Protein AF-A0A4Y7TCM2-F1 (afdb_monomer_lite)

Radius of gyration: 28.88 Å; chains: 1; bounding box: 64×36×100 Å

Foldseek 3Di:
DDPPPLDDDPVVVVVLVVLLVVLVVVLVVPPLDPVSQVSLLVQLVVCLVSVPLVSNLSSLLSCLSPDLVSNLVSLLSCVVRDPCVSNVNSLLSNLLSDLALLSLLSSLLSNLVSPPDVVVLVVSLVSLAVSDDPPRDLVRQADDLVSLVSVVSNCLRNFLVSCVSRNLVRHDLACLLVSLLSSLVVLLVVVVVDPDPSVVRSLVNNLSSLLSNLVSLPPHDDPPDPDDCSQVSLLSSCVSCVSSLACVSCLVVLVVLLPCPDPDLVVLLVSCVRHVVSNLVSVVVVCVVCVVVCVVVVVSCVSVLVSLVSSLVSLVVQLVVLVVVPPPDDDDDDDDDDDPCDSVNSNVVSVVSNVSSVVPND

Organism: Coprinellus micaceus (NCBI:txid71717)

Structure (mmCIF, N/CA/C/O backbone):
data_AF-A0A4Y7TCM2-F1
#
_entry.id   AF-A0A4Y7TCM2-F1
#
loop_
_atom_site.group_PDB
_atom_site.id
_atom_site.type_symbol
_atom_site.label_atom_id
_atom_site.label_alt_id
_atom_site.label_comp_id
_atom_site.label_asym_id
_atom_site.label_entity_id
_atom_site.label_seq_id
_atom_site.pdbx_PDB_ins_code
_atom_site.Cartn_x
_atom_site.Cartn_y
_atom_site.Cartn_z
_atom_site.occupancy
_atom_site.B_iso_or_equiv
_atom_site.auth_seq_id
_atom_site.auth_comp_id
_atom_site.auth_asym_id
_atom_site.auth_atom_id
_atom_site.pdbx_PDB_model_num
ATOM 1 N N . MET A 1 1 ? -6.506 -18.245 40.770 1.00 36.06 1 MET A N 1
ATOM 2 C CA . MET A 1 1 ? -6.641 -16.903 40.170 1.00 36.06 1 MET A CA 1
ATOM 3 C C . MET A 1 1 ? -8.082 -16.483 40.367 1.00 36.06 1 MET A C 1
ATOM 5 O O . MET A 1 1 ? -8.955 -17.107 39.786 1.00 36.06 1 MET A O 1
ATOM 9 N N . HIS A 1 2 ? -8.331 -15.546 41.281 1.00 30.86 2 HIS A N 1
ATOM 10 C CA . HIS A 1 2 ? -9.660 -14.980 41.495 1.00 30.86 2 HIS A CA 1
ATOM 11 C C . HIS A 1 2 ? -9.912 -13.939 40.401 1.00 30.86 2 HIS A C 1
ATOM 13 O O . HIS A 1 2 ? -9.181 -12.953 40.328 1.00 30.86 2 HIS A O 1
ATOM 19 N N . GLU A 1 3 ? -10.910 -14.172 39.549 1.00 34.62 3 GLU A N 1
ATOM 20 C CA . GLU A 1 3 ? -11.498 -13.128 38.711 1.00 34.62 3 GLU A CA 1
ATOM 21 C C . GLU A 1 3 ? -12.093 -12.071 39.648 1.00 34.62 3 GLU A C 1
ATOM 23 O O . GLU A 1 3 ? -13.103 -12.297 40.312 1.00 34.62 3 GLU A O 1
ATOM 28 N N . LEU A 1 4 ? -11.420 -10.925 39.756 1.00 35.53 4 LEU A N 1
ATOM 29 C CA . LEU A 1 4 ? -12.010 -9.714 40.309 1.00 35.53 4 LEU A CA 1
ATOM 30 C C . LEU A 1 4 ? -13.030 -9.221 39.284 1.00 35.53 4 LEU A C 1
ATOM 32 O O . LEU A 1 4 ? -12.720 -8.406 38.421 1.00 35.53 4 LEU A O 1
ATOM 36 N N . SER A 1 5 ? -14.245 -9.759 39.355 1.00 42.41 5 SER A N 1
ATOM 37 C CA . SER A 1 5 ? -15.406 -9.201 38.677 1.00 42.41 5 SER A CA 1
ATOM 38 C C . SER A 1 5 ? -15.614 -7.783 39.208 1.00 42.41 5 SER A C 1
ATOM 40 O O . SER A 1 5 ? -16.119 -7.600 40.319 1.00 42.41 5 SER A O 1
ATOM 42 N N . ALA A 1 6 ? -15.168 -6.786 38.444 1.00 51.62 6 ALA A N 1
ATOM 43 C CA . ALA A 1 6 ? -15.461 -5.386 38.699 1.00 51.62 6 ALA A CA 1
ATOM 44 C C . ALA A 1 6 ? -16.986 -5.215 38.649 1.00 51.62 6 ALA A C 1
ATOM 46 O O . ALA A 1 6 ? -17.586 -5.186 37.577 1.00 51.62 6 ALA A O 1
ATOM 47 N N . SER A 1 7 ? -17.639 -5.188 39.814 1.00 49.72 7 SER A N 1
ATOM 48 C CA . SER A 1 7 ? -19.074 -4.935 39.884 1.00 49.72 7 SER A CA 1
ATOM 49 C C . SER A 1 7 ? -19.306 -3.482 39.484 1.00 49.72 7 SER A C 1
ATOM 51 O O . SER A 1 7 ? -18.926 -2.574 40.231 1.00 49.72 7 SER A O 1
ATOM 53 N N . SER A 1 8 ? -19.902 -3.252 38.314 1.00 56.88 8 SER A N 1
ATOM 54 C CA . SER A 1 8 ? -20.384 -1.924 37.951 1.00 56.88 8 SER A CA 1
ATOM 55 C C . SER A 1 8 ? -21.370 -1.458 39.019 1.00 56.88 8 SER A C 1
ATOM 57 O O . SER A 1 8 ? -22.243 -2.206 39.469 1.00 56.88 8 SER A O 1
ATOM 59 N N . THR A 1 9 ? -21.200 -0.230 39.502 1.00 67.56 9 THR A N 1
ATOM 60 C CA . THR A 1 9 ? -22.184 0.354 40.406 1.00 67.56 9 THR A CA 1
ATOM 61 C C . THR A 1 9 ? -23.449 0.626 39.585 1.00 67.56 9 THR A C 1
ATOM 63 O O . THR A 1 9 ? -23.356 1.240 38.528 1.00 67.56 9 THR A O 1
ATOM 66 N N . PRO A 1 10 ? -24.652 0.222 40.032 1.00 68.12 10 PRO A N 1
ATOM 67 C CA . PRO A 1 10 ? -25.889 0.343 39.244 1.00 68.12 10 PRO A CA 1
ATOM 68 C C . PRO A 1 10 ? -26.181 1.750 38.683 1.00 68.12 10 PRO A C 1
ATOM 70 O O . PRO A 1 10 ? -26.930 1.893 37.720 1.00 68.12 10 PRO A O 1
ATOM 73 N N . GLY A 1 11 ? -25.591 2.796 39.273 1.00 75.12 11 GLY A N 1
ATOM 74 C CA . GLY A 1 11 ? -25.700 4.174 38.795 1.00 75.12 11 GLY A CA 1
ATOM 75 C C . GLY A 1 11 ? -24.866 4.505 37.548 1.00 75.12 11 GLY A C 1
ATOM 76 O O . GLY A 1 11 ? -25.286 5.367 36.781 1.00 75.12 11 GLY A O 1
ATOM 77 N N . SER A 1 12 ? -23.727 3.843 37.300 1.00 76.62 12 SER A N 1
ATOM 78 C CA . SER A 1 12 ? -22.854 4.170 36.157 1.00 76.62 12 SER A CA 1
ATOM 79 C C . SER A 1 12 ? -23.489 3.796 34.817 1.00 76.62 12 SER A C 1
ATOM 81 O O . SER A 1 12 ? -23.436 4.575 33.866 1.00 76.62 12 SER A O 1
ATOM 83 N N . ASP A 1 13 ? -24.167 2.648 34.762 1.00 81.12 13 ASP A N 1
ATOM 84 C CA . ASP A 1 13 ? -24.812 2.152 33.543 1.00 81.12 13 ASP A CA 1
ATOM 85 C C . ASP A 1 13 ? -26.001 3.035 33.123 1.00 81.12 13 ASP A C 1
ATOM 87 O O . ASP A 1 13 ? -26.226 3.257 31.933 1.00 81.12 13 ASP A O 1
ATOM 91 N N . ALA A 1 14 ? -26.757 3.578 34.085 1.00 83.88 14 ALA A N 1
ATOM 92 C CA . ALA A 1 14 ? -27.882 4.473 33.805 1.00 83.88 14 ALA A CA 1
ATOM 93 C C . ALA A 1 14 ? -27.416 5.815 33.215 1.00 83.88 14 ALA A C 1
ATOM 95 O O . ALA A 1 14 ? -27.999 6.306 32.243 1.00 83.88 14 ALA A O 1
ATOM 96 N N . VAL A 1 15 ? -26.337 6.381 33.766 1.00 84.00 15 VAL A N 1
ATOM 97 C CA . VAL A 1 15 ? -25.720 7.611 33.246 1.00 84.00 15 VAL A CA 1
ATOM 98 C C . VAL A 1 15 ? -25.168 7.372 31.843 1.00 84.00 15 VAL A C 1
ATOM 100 O O . VAL A 1 15 ? -25.435 8.163 30.941 1.00 84.00 15 VAL A O 1
ATOM 103 N N . PHE A 1 16 ? -24.480 6.247 31.630 1.00 89.12 16 PHE A N 1
ATOM 104 C CA . PHE A 1 16 ? -23.950 5.891 30.317 1.00 89.12 16 PHE A CA 1
ATOM 105 C C . PHE A 1 16 ? -25.052 5.770 29.264 1.00 89.12 16 PHE A C 1
ATOM 107 O O . PHE A 1 16 ? -24.947 6.363 28.196 1.00 89.12 16 PHE A O 1
ATOM 114 N N . ARG A 1 17 ? -26.133 5.038 29.563 1.00 88.56 17 ARG A N 1
ATOM 115 C CA . ARG A 1 17 ? -27.261 4.875 28.631 1.00 88.56 17 ARG A CA 1
ATOM 116 C C . ARG A 1 17 ? -27.935 6.199 28.299 1.00 88.56 17 ARG A C 1
ATOM 118 O O . ARG A 1 17 ? -28.335 6.401 27.161 1.00 88.56 17 ARG A O 1
ATOM 125 N N . THR A 1 18 ? -28.048 7.098 29.274 1.00 88.12 18 THR A N 1
ATOM 126 C CA . THR A 1 18 ? -28.607 8.436 29.042 1.00 88.12 18 THR A CA 1
ATOM 127 C C . THR A 1 18 ? -27.732 9.215 28.061 1.00 88.12 18 THR A C 1
ATOM 129 O O . THR A 1 18 ? -28.234 9.688 27.046 1.00 88.12 18 THR A O 1
ATOM 132 N N . ALA A 1 19 ? -26.418 9.247 28.298 1.00 88.12 19 ALA A N 1
ATOM 133 C CA . ALA A 1 19 ? -25.466 9.908 27.409 1.00 88.12 19 ALA A CA 1
ATOM 134 C C . ALA A 1 19 ? -25.404 9.264 26.009 1.00 88.12 19 ALA A C 1
ATOM 136 O O . ALA A 1 19 ? -25.289 9.969 25.009 1.00 88.12 19 ALA A O 1
ATOM 137 N N . LEU A 1 20 ? -25.515 7.935 25.914 1.00 88.62 20 LEU A N 1
ATOM 138 C CA . LEU A 1 20 ? -25.565 7.228 24.634 1.00 88.62 20 LEU A CA 1
ATOM 139 C C . LEU A 1 20 ? -26.836 7.581 23.847 1.00 88.62 20 LEU A C 1
ATOM 141 O O . LEU A 1 20 ? -26.747 7.872 22.661 1.00 88.62 20 LEU A O 1
ATOM 145 N N . ASN A 1 21 ? -28.000 7.629 24.500 1.00 87.94 21 ASN A N 1
ATOM 146 C CA . ASN A 1 21 ? -29.256 8.020 23.852 1.00 87.94 21 ASN A CA 1
ATOM 147 C C . ASN A 1 21 ? -29.215 9.473 23.345 1.00 87.94 21 ASN A C 1
ATOM 149 O O . ASN A 1 21 ? -29.753 9.782 22.280 1.00 87.94 21 ASN A O 1
ATOM 153 N N . GLU A 1 22 ? -28.581 10.376 24.097 1.00 85.31 22 GLU A N 1
ATOM 154 C CA . GLU A 1 22 ? -28.353 11.757 23.657 1.00 85.31 22 GLU A CA 1
ATOM 155 C C . GLU A 1 22 ? -27.437 11.806 22.428 1.00 85.31 22 GLU A C 1
ATOM 157 O O . GLU A 1 22 ? -27.732 12.514 21.464 1.00 85.31 22 GLU A O 1
ATOM 162 N N . LEU A 1 23 ? -26.375 10.996 22.417 1.00 85.56 23 LEU A N 1
ATOM 163 C CA . LEU A 1 23 ? -25.460 10.878 21.284 1.00 85.56 23 LEU A CA 1
ATOM 164 C C . LEU A 1 23 ? -26.137 10.281 20.042 1.00 85.56 23 LEU A C 1
ATOM 166 O O . LEU A 1 23 ? -25.913 10.757 18.928 1.00 85.56 23 LEU A O 1
ATOM 170 N N . GLU A 1 24 ? -26.988 9.269 20.216 1.00 86.56 24 GLU A N 1
ATOM 171 C CA . GLU A 1 24 ? -27.795 8.686 19.142 1.00 86.56 24 GLU A CA 1
ATOM 172 C C . GLU A 1 24 ? -28.698 9.747 18.507 1.00 86.56 24 GLU A C 1
ATOM 174 O O . GLU A 1 24 ? -28.649 9.927 17.285 1.00 86.56 24 GLU A O 1
ATOM 179 N N . ARG A 1 25 ? -29.431 10.516 19.327 1.00 84.00 25 ARG A N 1
ATOM 180 C CA . ARG A 1 25 ? -30.262 11.635 18.853 1.00 84.00 25 ARG A CA 1
ATOM 181 C C . ARG A 1 25 ? -29.444 12.684 18.104 1.00 84.00 25 ARG A C 1
ATOM 183 O O . ARG A 1 25 ? -29.824 13.070 17.000 1.00 84.00 25 ARG A O 1
ATOM 190 N N . ALA A 1 26 ? -28.306 13.098 18.655 1.00 80.50 26 ALA A N 1
ATOM 191 C CA . ALA A 1 26 ? -27.432 14.073 18.006 1.00 80.50 26 ALA A CA 1
ATOM 192 C C . ALA A 1 26 ? -26.903 13.556 16.655 1.00 80.50 26 ALA A C 1
ATOM 194 O O . ALA A 1 26 ? -26.859 14.292 15.670 1.00 80.50 26 ALA A O 1
ATOM 195 N N . SER A 1 27 ? -26.562 12.266 16.565 1.00 76.12 27 SER A N 1
ATOM 196 C CA . SER A 1 27 ? -26.031 11.666 15.335 1.00 76.12 27 SER A CA 1
ATOM 197 C C . SER A 1 27 ? -27.052 11.603 14.192 1.00 76.12 27 SER A C 1
ATOM 199 O O . SER A 1 27 ? -26.678 11.723 13.022 1.00 76.12 27 SER A O 1
ATOM 201 N N . THR A 1 28 ? -28.344 11.466 14.512 1.00 78.25 28 THR A N 1
ATOM 202 C CA . THR A 1 28 ? -29.423 11.501 13.513 1.00 78.25 28 THR A CA 1
ATOM 203 C C . THR A 1 28 ? -29.674 12.892 12.935 1.00 78.25 28 THR A C 1
ATOM 205 O O . THR A 1 28 ? -30.153 12.997 11.810 1.00 78.25 28 THR A O 1
ATOM 208 N N . GLU A 1 29 ? -29.295 13.957 13.642 1.00 74.88 29 GLU A N 1
ATOM 209 C CA . GLU A 1 29 ? -29.548 15.344 13.227 1.00 74.88 29 GLU A CA 1
ATOM 210 C C . GLU A 1 29 ? -28.472 15.904 12.266 1.00 74.88 29 GLU A C 1
ATOM 212 O O . GLU A 1 29 ? -28.487 17.085 11.928 1.00 74.88 29 GLU A O 1
ATOM 217 N N . HIS A 1 30 ? -27.567 15.054 11.752 1.00 57.56 30 HIS A N 1
ATOM 218 C CA . HIS A 1 30 ? -26.558 15.357 10.713 1.00 57.56 30 HIS A CA 1
ATOM 219 C C . HIS A 1 30 ? -25.552 16.484 11.018 1.00 57.56 30 HIS A C 1
ATOM 221 O O . HIS A 1 30 ? -24.678 16.765 10.194 1.00 57.56 30 HIS A O 1
ATOM 227 N N . PHE A 1 31 ? -25.574 17.059 12.218 1.00 54.75 31 PHE A N 1
ATOM 228 C CA . PHE A 1 31 ? -24.484 17.886 12.718 1.00 54.75 31 PHE A CA 1
ATOM 229 C C . PHE A 1 31 ? -23.379 16.980 13.274 1.00 54.75 31 PHE A C 1
ATOM 231 O O . PHE A 1 31 ? -23.454 16.474 14.391 1.00 54.75 31 PHE A O 1
ATOM 238 N N . LEU A 1 32 ? -22.334 16.751 12.470 1.00 57.03 32 LEU A N 1
ATOM 239 C CA . LEU A 1 32 ? -21.057 16.180 12.922 1.00 57.03 32 LEU A CA 1
ATOM 240 C C . LEU A 1 32 ? -20.327 17.211 13.793 1.00 57.03 32 LEU A C 1
ATOM 242 O O . LEU A 1 32 ? -19.320 17.789 13.387 1.00 57.03 32 LEU A O 1
ATOM 246 N N . ASP A 1 33 ? -20.894 17.487 14.961 1.00 69.00 33 ASP A N 1
ATOM 247 C CA . ASP A 1 33 ? -20.431 18.547 15.838 1.00 69.00 33 ASP A CA 1
ATOM 248 C C . ASP A 1 33 ? -19.204 18.111 16.652 1.00 69.00 33 ASP A C 1
ATOM 250 O O . ASP A 1 33 ? -19.035 16.932 17.000 1.00 69.00 33 ASP A O 1
ATOM 254 N N . LEU A 1 34 ? -18.339 19.071 16.987 1.00 75.38 34 LEU A N 1
ATOM 255 C CA . LEU A 1 34 ? -17.168 18.828 17.840 1.00 75.38 34 LEU A CA 1
ATOM 256 C C . LEU A 1 34 ? -17.587 18.247 19.200 1.00 75.38 34 LEU A C 1
ATOM 258 O O . LEU A 1 34 ? -16.872 17.420 19.775 1.00 75.38 34 LEU A O 1
ATOM 262 N N . GLU A 1 35 ? -18.755 18.662 19.689 1.00 78.62 35 GLU A N 1
ATOM 263 C CA . GLU A 1 35 ? -19.330 18.227 20.960 1.00 78.62 35 GLU A CA 1
ATOM 264 C C . GLU A 1 35 ? -19.693 16.738 20.946 1.00 78.62 35 GLU A C 1
ATOM 266 O O . GLU A 1 35 ? -19.280 16.002 21.845 1.00 78.62 35 GLU A O 1
ATOM 271 N N . ALA A 1 36 ? -20.343 16.254 19.880 1.00 81.19 36 ALA A N 1
ATOM 272 C CA . ALA A 1 36 ? -20.663 14.835 19.717 1.00 81.19 36 ALA A CA 1
ATOM 273 C C . ALA A 1 36 ? -19.391 13.971 19.670 1.00 81.19 36 ALA A C 1
ATOM 275 O O . ALA A 1 36 ? -19.332 12.890 20.264 1.00 81.19 36 ALA A O 1
ATOM 276 N N . SER A 1 37 ? -18.325 14.468 19.028 1.00 84.69 37 SER A N 1
ATOM 277 C CA . SER A 1 37 ? -17.031 13.777 19.019 1.00 84.69 37 SER A CA 1
ATOM 278 C C . SER A 1 37 ? -16.390 13.713 20.412 1.00 84.69 37 SER A C 1
ATOM 280 O O . SER A 1 37 ? -15.831 12.677 20.780 1.00 84.69 37 SER A O 1
ATOM 282 N N . SER A 1 38 ? -16.482 14.789 21.198 1.00 88.06 38 SER A N 1
ATOM 283 C CA . SER A 1 38 ? -15.965 14.832 22.571 1.00 88.06 38 SER A CA 1
ATOM 284 C C . SER A 1 38 ? -16.727 13.877 23.496 1.00 88.06 38 SER A C 1
ATOM 286 O O . SER A 1 38 ? -16.110 13.071 24.196 1.00 88.06 38 SER A O 1
ATOM 288 N N . ALA A 1 39 ? -18.063 13.894 23.434 1.00 90.44 39 ALA A N 1
ATOM 289 C CA . ALA A 1 39 ? -18.923 13.003 24.211 1.00 90.44 39 ALA A CA 1
ATOM 290 C C . ALA A 1 39 ? -18.666 11.525 23.876 1.00 90.44 39 ALA A C 1
ATOM 292 O O . ALA A 1 39 ? -18.465 10.713 24.778 1.00 90.44 39 ALA A O 1
ATOM 293 N N . THR A 1 40 ? -18.565 11.186 22.584 1.00 93.00 40 THR A N 1
ATOM 294 C CA . THR A 1 40 ? -18.212 9.826 22.139 1.00 93.00 40 THR A CA 1
ATOM 295 C C . THR A 1 40 ? -16.877 9.381 22.737 1.00 93.00 40 THR A C 1
ATOM 297 O O . THR A 1 40 ? -16.767 8.277 23.264 1.00 93.00 40 THR A O 1
ATOM 300 N N . LEU A 1 41 ? -15.852 10.240 22.694 1.00 93.94 41 LEU A N 1
ATOM 301 C CA . LEU A 1 41 ? -14.533 9.913 23.236 1.00 93.94 41 LEU A CA 1
ATOM 302 C C . LEU A 1 41 ? -14.573 9.697 24.755 1.00 93.94 41 LEU A C 1
ATOM 304 O O . LEU A 1 41 ? -13.948 8.762 25.254 1.00 93.94 41 LEU A O 1
ATOM 308 N N . ALA A 1 42 ? -15.324 10.524 25.486 1.00 93.38 42 ALA A N 1
ATOM 309 C CA . ALA A 1 42 ? -15.520 10.349 26.921 1.00 93.38 42 ALA A CA 1
ATOM 310 C C . ALA A 1 42 ? -16.180 8.995 27.235 1.00 93.38 42 ALA A C 1
ATOM 312 O O . ALA A 1 42 ? -15.686 8.262 28.092 1.00 93.38 42 ALA A O 1
ATOM 313 N N . LEU A 1 43 ? -17.230 8.615 26.497 1.00 94.75 43 LEU A N 1
ATOM 314 C CA . LEU A 1 43 ? -17.900 7.320 26.659 1.00 94.75 43 LEU A CA 1
ATOM 315 C C . LEU A 1 43 ? -16.963 6.139 26.372 1.00 94.75 43 LEU A C 1
ATOM 317 O O . LEU A 1 43 ? -16.950 5.172 27.135 1.00 94.75 43 LEU A O 1
ATOM 321 N N . LEU A 1 44 ? -16.137 6.221 25.326 1.00 96.25 44 LEU A N 1
ATOM 322 C CA . LEU A 1 44 ? -15.144 5.187 25.011 1.00 96.25 44 LEU A CA 1
ATOM 323 C C . LEU A 1 44 ? -14.114 5.026 26.135 1.00 96.25 44 LEU A C 1
ATOM 325 O O . LEU A 1 44 ? -13.851 3.905 26.572 1.00 96.25 44 LEU A O 1
ATOM 329 N N . ASN A 1 45 ? -13.579 6.140 26.641 1.00 95.12 45 ASN A N 1
ATOM 330 C CA . ASN A 1 45 ? -12.607 6.142 27.733 1.00 95.12 45 ASN A CA 1
ATOM 331 C C . ASN A 1 45 ? -13.199 5.575 29.027 1.00 95.12 45 ASN A C 1
ATOM 333 O O . ASN A 1 45 ? -12.552 4.767 29.694 1.00 95.12 45 ASN A O 1
ATOM 337 N N . HIS A 1 46 ? -14.432 5.957 29.372 1.00 94.44 46 HIS A N 1
ATOM 338 C CA . HIS A 1 46 ? -15.120 5.421 30.544 1.00 94.44 46 HIS A CA 1
ATOM 339 C C . HIS A 1 46 ? -15.389 3.923 30.404 1.00 94.44 46 HIS A C 1
ATOM 341 O O . HIS A 1 46 ? -15.037 3.165 31.308 1.00 94.44 46 HIS A O 1
ATOM 347 N N . SER A 1 47 ? -15.894 3.484 29.248 1.00 94.62 47 SER A N 1
ATOM 348 C CA . SER A 1 47 ? -16.133 2.063 28.962 1.00 94.62 47 SER A CA 1
ATOM 349 C C . SER A 1 47 ? -14.855 1.234 29.091 1.00 94.62 47 SER A C 1
ATOM 351 O O . SER A 1 47 ? -14.877 0.164 29.696 1.00 94.62 47 SER A O 1
ATOM 353 N N . ALA A 1 48 ? -13.727 1.740 28.578 1.00 95.25 48 ALA A N 1
ATOM 354 C CA . ALA A 1 48 ? -12.418 1.110 28.740 1.00 95.25 48 ALA A CA 1
ATOM 355 C C . ALA A 1 48 ? -11.977 1.076 30.214 1.00 95.25 48 ALA A C 1
ATOM 357 O O . ALA A 1 48 ? -11.567 0.030 30.709 1.00 95.25 48 ALA A O 1
ATOM 358 N N . SER A 1 49 ? -12.124 2.183 30.950 1.00 94.62 49 SER A N 1
ATOM 359 C CA . SER A 1 49 ? -11.753 2.247 32.374 1.00 94.62 49 SER A CA 1
ATOM 360 C C . SER A 1 49 ? -12.564 1.293 33.259 1.00 94.62 49 SER A C 1
ATOM 362 O O . SER A 1 49 ? -12.041 0.769 34.240 1.00 94.62 49 SER A O 1
ATOM 364 N N . TRP A 1 50 ? -13.823 1.037 32.895 1.00 93.44 50 TRP A N 1
ATOM 365 C CA . TRP A 1 50 ? -14.713 0.103 33.587 1.00 93.44 50 TRP A CA 1
ATOM 366 C C . TRP A 1 50 ? -14.643 -1.322 33.037 1.00 93.44 50 TRP A C 1
ATOM 368 O O . TRP A 1 50 ? -15.345 -2.194 33.538 1.00 93.44 50 TRP A O 1
ATOM 378 N N . GLN A 1 51 ? -13.811 -1.565 32.020 1.00 94.88 51 GLN A N 1
ATOM 379 C CA . GLN A 1 51 ? -13.698 -2.852 31.331 1.00 94.88 51 GLN A CA 1
ATOM 380 C C . GLN A 1 51 ? -15.054 -3.379 30.814 1.00 94.88 51 GLN A C 1
ATOM 382 O O . GLN A 1 51 ? -15.318 -4.579 30.800 1.00 94.88 51 GLN A O 1
ATOM 387 N N . GLN A 1 52 ? -15.915 -2.480 30.331 1.00 95.38 52 GLN A N 1
ATOM 388 C CA . GLN A 1 52 ? -17.229 -2.808 29.774 1.00 95.38 52 GLN A CA 1
ATOM 389 C C . GLN A 1 52 ? -17.205 -2.757 28.237 1.00 95.38 52 GLN A C 1
ATOM 391 O O . GLN A 1 52 ? -17.602 -1.766 27.619 1.00 95.38 52 GLN A O 1
ATOM 396 N N . SER A 1 53 ? -16.772 -3.850 27.602 1.00 96.62 53 SER A N 1
ATOM 397 C CA . SER A 1 53 ? -16.659 -3.958 26.134 1.00 96.62 53 SER A CA 1
ATOM 398 C C . SER A 1 53 ? -17.987 -3.741 25.399 1.00 96.62 53 SER A C 1
ATOM 400 O O . SER A 1 53 ? -18.016 -3.110 24.346 1.00 96.62 53 SER A O 1
ATOM 402 N N . ASN A 1 54 ? -19.111 -4.178 25.978 1.00 96.25 54 ASN A N 1
ATOM 403 C CA . ASN A 1 54 ? -20.445 -3.958 25.407 1.00 96.25 54 ASN A CA 1
ATOM 404 C C . ASN A 1 54 ? -20.783 -2.468 25.253 1.00 96.25 54 ASN A C 1
ATOM 406 O O . ASN A 1 54 ? -21.308 -2.064 24.218 1.00 96.25 54 ASN A O 1
ATOM 410 N N . LEU A 1 55 ? -20.465 -1.654 26.263 1.00 94.81 55 LEU A N 1
ATOM 411 C CA . LEU A 1 55 ? -20.689 -0.208 26.218 1.00 94.81 55 LEU A CA 1
ATOM 412 C C . LEU A 1 55 ? -19.727 0.466 25.238 1.00 94.81 55 LEU A C 1
ATOM 414 O O . LEU A 1 55 ? -20.129 1.342 24.472 1.00 94.81 55 LEU A O 1
ATOM 418 N N . TRP A 1 56 ? -18.481 -0.012 25.189 1.00 97.00 56 TRP A N 1
ATOM 419 C CA . TRP A 1 56 ? -17.497 0.455 24.217 1.00 97.00 56 TRP A CA 1
ATOM 420 C C . TRP A 1 56 ? -17.966 0.209 22.773 1.00 97.00 56 TRP A C 1
ATOM 422 O O . TRP A 1 56 ? -17.935 1.126 21.951 1.00 97.00 56 TRP A O 1
ATOM 432 N N . ASN A 1 57 ? -18.482 -0.991 22.481 1.00 97.25 57 ASN A N 1
ATOM 433 C CA . ASN A 1 57 ? -19.020 -1.351 21.166 1.00 97.25 57 ASN A CA 1
ATOM 434 C C . ASN A 1 57 ? -20.209 -0.485 20.752 1.00 97.25 57 ASN A C 1
ATOM 436 O O . ASN A 1 57 ? -20.351 -0.185 19.573 1.00 97.25 57 ASN A O 1
ATOM 440 N N . GLN A 1 58 ? -21.058 -0.084 21.697 1.00 95.31 58 GLN A N 1
ATOM 441 C CA . GLN A 1 58 ? -22.174 0.818 21.413 1.00 95.31 58 GLN A CA 1
ATOM 442 C C . GLN A 1 58 ? -21.673 2.235 21.110 1.00 95.31 58 GLN A C 1
ATOM 444 O O . GLN A 1 58 ? -22.090 2.844 20.130 1.00 95.31 58 GLN A O 1
ATOM 449 N N . ALA A 1 59 ? -20.718 2.744 21.893 1.00 95.00 59 ALA A N 1
ATOM 450 C CA . ALA A 1 59 ? -20.194 4.094 21.714 1.00 95.00 59 ALA A CA 1
ATOM 451 C C . ALA A 1 59 ? -19.373 4.264 20.423 1.00 95.00 59 ALA A C 1
ATOM 453 O O . ALA A 1 59 ? -19.506 5.280 19.739 1.00 95.00 59 ALA A O 1
ATOM 454 N N . ILE A 1 60 ? -18.531 3.289 20.052 1.00 95.19 60 ILE A N 1
ATOM 455 C CA . ILE A 1 60 ? -17.588 3.452 18.928 1.00 95.19 60 ILE A CA 1
ATOM 456 C C . ILE A 1 60 ? -18.312 3.657 17.592 1.00 95.19 60 ILE A C 1
ATOM 458 O O . ILE A 1 60 ? -17.807 4.344 16.709 1.00 95.19 60 ILE A O 1
ATOM 462 N N . VAL A 1 61 ? -19.543 3.166 17.466 1.00 92.62 61 VAL A N 1
ATOM 463 C CA . VAL A 1 61 ? -20.403 3.296 16.280 1.00 92.62 61 VAL A CA 1
ATOM 464 C C . VAL A 1 61 ? -20.765 4.755 15.948 1.00 92.62 61 VAL A C 1
ATOM 466 O O . VAL A 1 61 ? -21.180 5.055 14.820 1.00 92.62 61 VAL A O 1
ATOM 469 N N . HIS A 1 62 ? -20.560 5.672 16.896 1.00 90.56 62 HIS A N 1
ATOM 470 C CA . HIS A 1 62 ? -20.745 7.118 16.744 1.00 90.56 62 HIS A CA 1
ATOM 471 C C . HIS A 1 62 ? -19.443 7.873 16.426 1.00 90.56 62 HIS A C 1
ATOM 473 O O . HIS A 1 62 ? -19.451 9.087 16.233 1.00 90.56 62 HIS A O 1
ATOM 479 N N . SER A 1 63 ? -18.318 7.167 16.272 1.00 90.94 63 SER A N 1
ATOM 480 C CA . SER A 1 63 ? -17.010 7.750 15.934 1.00 90.94 63 SER A CA 1
ATOM 481 C C . SER A 1 63 ? -16.879 8.227 14.478 1.00 90.94 63 SER A C 1
ATOM 483 O O . SER A 1 63 ? -15.787 8.587 14.041 1.00 90.94 63 SER A O 1
ATOM 485 N N . ALA A 1 64 ? -17.974 8.296 13.711 1.00 81.12 64 ALA A N 1
ATOM 486 C CA . ALA A 1 64 ? -17.958 8.763 12.322 1.00 81.12 64 ALA A CA 1
ATOM 487 C C . ALA A 1 64 ? -17.301 10.152 12.179 1.00 81.12 64 ALA A C 1
ATOM 489 O O . ALA A 1 64 ? -16.535 10.379 11.243 1.00 81.12 64 ALA A O 1
ATOM 490 N N . GLY A 1 65 ? -17.507 11.045 13.153 1.00 82.44 65 GLY A N 1
ATOM 491 C CA . GLY A 1 65 ? -16.885 12.374 13.194 1.00 82.44 65 GLY A CA 1
ATOM 492 C C . GLY A 1 65 ? -15.419 12.409 13.647 1.00 82.44 65 GLY A C 1
ATOM 493 O O . GLY A 1 65 ? -14.820 13.481 13.674 1.00 82.44 65 GLY A O 1
ATOM 494 N N . PHE A 1 66 ? -14.812 11.281 14.029 1.00 89.56 66 PHE A N 1
ATOM 495 C CA . PHE A 1 66 ? -13.424 11.271 14.496 1.00 89.56 66 PHE A CA 1
ATOM 496 C C . PHE A 1 66 ? -12.455 11.550 13.349 1.00 89.56 66 PHE A C 1
ATOM 498 O O . PHE A 1 66 ? -12.686 11.155 12.204 1.00 89.56 66 PHE A O 1
ATOM 505 N N . SER A 1 67 ? -11.328 12.187 13.676 1.00 90.12 67 SER A N 1
ATOM 506 C CA . SER A 1 67 ? -10.144 12.103 12.828 1.00 90.12 67 SER A CA 1
ATOM 507 C C . SER A 1 67 ? -9.610 10.669 12.828 1.00 90.12 67 SER A C 1
ATOM 509 O O . SER A 1 67 ? -9.822 9.911 13.780 1.00 90.12 67 SER A O 1
ATOM 511 N N . VAL A 1 68 ? -8.877 10.307 11.775 1.00 89.88 68 VAL A N 1
ATOM 512 C CA . VAL A 1 68 ? -8.232 8.991 11.656 1.00 89.88 68 VAL A CA 1
ATOM 513 C C . VAL A 1 68 ? -7.348 8.694 12.874 1.00 89.88 68 VAL A C 1
ATOM 515 O O . VAL A 1 68 ? -7.443 7.612 13.449 1.00 89.88 68 VAL A O 1
ATOM 518 N N . ASP A 1 69 ? -6.564 9.673 13.333 1.00 90.88 69 ASP A N 1
ATOM 519 C CA . ASP A 1 69 ? -5.683 9.513 14.495 1.00 90.88 69 ASP A CA 1
ATOM 520 C C . ASP A 1 69 ? -6.454 9.246 15.791 1.00 90.88 69 ASP A C 1
ATOM 522 O O . ASP A 1 69 ? -6.055 8.396 16.588 1.00 90.88 69 ASP A O 1
ATOM 526 N N . ARG A 1 70 ? -7.583 9.939 15.998 1.00 93.12 70 ARG A N 1
ATOM 527 C CA . ARG A 1 70 ? -8.417 9.746 17.190 1.00 93.12 70 ARG A CA 1
ATOM 528 C C . ARG A 1 70 ? -9.060 8.362 17.184 1.00 93.12 70 ARG A C 1
ATOM 530 O O . ARG A 1 70 ? -9.019 7.678 18.201 1.00 93.12 70 ARG A O 1
ATOM 537 N N . LEU A 1 71 ? -9.595 7.932 16.040 1.00 93.12 71 LEU A N 1
ATOM 538 C CA . LEU A 1 71 ? -10.168 6.593 15.886 1.00 93.12 71 LEU A CA 1
ATOM 539 C C . LEU A 1 71 ? -9.120 5.501 16.129 1.00 93.12 71 LEU A C 1
ATOM 541 O O . LEU A 1 71 ? -9.361 4.571 16.898 1.00 93.12 71 LEU A O 1
ATOM 545 N N . LYS A 1 72 ? -7.929 5.656 15.543 1.00 93.00 72 LYS A N 1
ATOM 546 C CA . LYS A 1 72 ? -6.794 4.753 15.750 1.00 93.00 72 LYS A CA 1
ATOM 547 C C . LYS A 1 72 ? -6.400 4.657 17.225 1.00 93.00 72 LYS A C 1
ATOM 549 O O . LYS A 1 72 ? -6.195 3.553 17.720 1.00 93.00 72 LYS A O 1
ATOM 554 N N . ALA A 1 73 ? -6.311 5.786 17.930 1.00 93.69 73 ALA A N 1
ATOM 555 C CA . ALA A 1 73 ? -5.973 5.807 19.351 1.00 93.69 73 ALA A CA 1
ATOM 556 C C . ALA A 1 73 ? -7.028 5.085 20.205 1.00 93.69 73 ALA A C 1
ATOM 558 O O . ALA A 1 73 ? -6.667 4.277 21.058 1.00 93.69 73 ALA A O 1
ATOM 559 N N . SER A 1 74 ? -8.319 5.314 19.941 1.00 95.25 74 SER A N 1
ATOM 560 C CA . SER A 1 74 ? -9.406 4.626 20.648 1.00 95.25 74 SER A CA 1
ATOM 561 C C . SER A 1 74 ? -9.405 3.115 20.404 1.00 95.25 74 SER A C 1
ATOM 563 O O . SER A 1 74 ? -9.631 2.352 21.339 1.00 95.25 74 SER A O 1
ATOM 565 N N . LEU A 1 75 ? -9.118 2.670 19.176 1.00 95.69 75 LEU A N 1
ATOM 566 C CA . LEU A 1 75 ? -9.007 1.245 18.843 1.00 95.69 75 LEU A CA 1
ATOM 567 C C . LEU A 1 75 ? -7.800 0.583 19.508 1.00 95.69 75 LEU A C 1
ATOM 569 O O . LEU A 1 75 ? -7.944 -0.488 20.085 1.00 95.69 75 LEU A O 1
ATOM 573 N N . ALA A 1 76 ? -6.635 1.233 19.484 1.00 92.75 76 ALA A N 1
ATOM 574 C CA . ALA A 1 76 ? -5.437 0.729 20.152 1.00 92.75 76 ALA A CA 1
ATOM 575 C C . ALA A 1 76 ? -5.624 0.650 21.679 1.00 92.75 76 ALA A C 1
ATOM 577 O O . ALA A 1 76 ? -5.214 -0.316 22.319 1.00 92.75 76 ALA A O 1
ATOM 578 N N . GLN A 1 77 ? -6.304 1.635 22.276 1.00 95.19 77 GLN A N 1
ATOM 579 C CA . GLN A 1 77 ? -6.670 1.582 23.690 1.00 95.19 77 GLN A CA 1
ATOM 580 C C . GLN A 1 77 ? -7.614 0.408 23.966 1.00 95.19 77 GLN A C 1
ATOM 582 O O . GLN A 1 77 ? -7.381 -0.348 24.902 1.00 95.19 77 GLN A O 1
ATOM 587 N N . ALA A 1 78 ? -8.639 0.215 2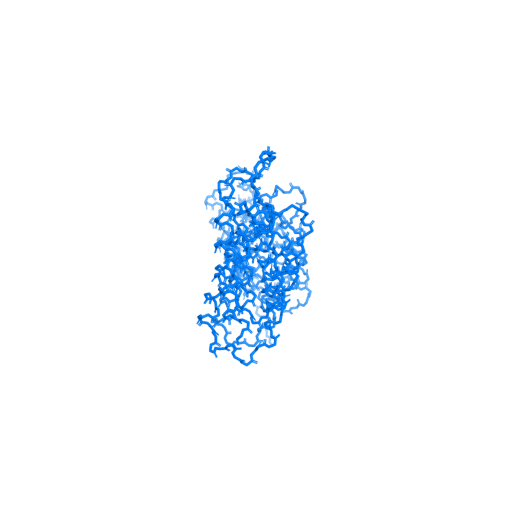3.136 1.00 96.00 78 ALA A N 1
ATOM 588 C CA . ALA A 1 78 ? -9.569 -0.896 23.282 1.00 96.00 78 ALA A CA 1
ATOM 589 C C . ALA A 1 78 ? -8.862 -2.252 23.167 1.00 96.00 78 ALA A C 1
ATOM 591 O O . ALA A 1 78 ? -9.075 -3.108 24.015 1.00 96.00 78 ALA A O 1
ATOM 592 N N . ALA A 1 79 ? -7.973 -2.423 22.187 1.00 93.75 79 ALA A N 1
ATOM 593 C CA . ALA A 1 79 ? -7.202 -3.652 21.998 1.00 93.75 79 ALA A CA 1
ATOM 594 C C . ALA A 1 79 ? -6.225 -3.945 23.152 1.00 93.75 79 ALA A C 1
ATOM 596 O O . ALA A 1 79 ? -5.937 -5.104 23.429 1.00 93.75 79 ALA A O 1
ATOM 597 N N . SER A 1 80 ? -5.760 -2.915 23.874 1.00 93.69 80 SER A N 1
ATOM 598 C CA . SER A 1 80 ? -4.911 -3.106 25.063 1.00 93.69 80 SER A CA 1
ATOM 599 C C . SER A 1 80 ? -5.689 -3.413 26.351 1.00 93.69 80 SER A C 1
ATOM 601 O O . SER A 1 80 ? -5.096 -3.894 27.317 1.00 93.69 80 SER A O 1
ATOM 603 N N . VAL A 1 81 ? -7.000 -3.151 26.381 1.00 96.19 81 VAL A N 1
ATOM 604 C CA . VAL A 1 81 ? -7.872 -3.377 27.550 1.00 96.19 81 VAL A CA 1
ATOM 605 C C . VAL A 1 81 ? -8.752 -4.619 27.386 1.00 96.19 81 VAL A C 1
ATOM 607 O O . VAL A 1 81 ? -8.976 -5.345 28.352 1.00 96.19 81 VAL A O 1
ATOM 610 N N . PHE A 1 82 ? -9.252 -4.864 26.178 1.00 96.00 82 PHE A N 1
ATOM 611 C CA . PHE A 1 82 ? -10.216 -5.909 25.846 1.00 96.00 82 PHE A CA 1
ATOM 612 C C . PHE A 1 82 ? -9.597 -6.977 24.950 1.00 96.00 82 PHE A C 1
ATOM 614 O O . PHE A 1 82 ? -8.632 -6.732 24.228 1.00 96.00 82 PHE A O 1
ATOM 621 N N . LYS A 1 83 ? -10.213 -8.160 24.906 1.00 95.19 83 LYS A N 1
ATOM 622 C CA . LYS A 1 83 ? -9.878 -9.145 23.868 1.00 95.19 83 LYS A CA 1
ATOM 623 C C . LYS A 1 83 ? -10.480 -8.709 22.531 1.00 95.19 83 LYS A C 1
ATOM 625 O O . LYS A 1 83 ? -11.600 -8.208 22.492 1.00 95.19 83 LYS A O 1
ATOM 630 N N . LEU A 1 84 ? -9.806 -8.999 21.414 1.00 95.00 84 LEU A N 1
ATOM 631 C CA . LEU A 1 84 ? -10.316 -8.654 20.075 1.00 95.00 84 LEU A CA 1
ATOM 632 C C . LEU A 1 84 ? -11.734 -9.191 19.800 1.00 95.00 84 LEU A C 1
ATOM 634 O O . LEU A 1 84 ? -12.550 -8.476 19.223 1.00 95.00 84 LEU A O 1
ATOM 638 N N . ALA A 1 85 ? -12.068 -10.404 20.260 1.00 96.25 85 ALA A N 1
ATOM 639 C CA . ALA A 1 85 ? -13.429 -10.943 20.147 1.00 96.25 85 ALA A CA 1
ATOM 640 C C . ALA A 1 85 ? -14.492 -10.068 20.828 1.00 96.25 85 ALA A C 1
ATOM 642 O O . ALA A 1 85 ? -15.618 -10.000 20.345 1.00 96.25 85 ALA A O 1
ATOM 643 N N . GLU A 1 86 ? -14.148 -9.403 21.932 1.00 97.12 86 GLU A N 1
ATOM 644 C CA . GLU A 1 86 ? -15.086 -8.604 22.721 1.00 97.12 86 GLU A CA 1
ATOM 645 C C . GLU A 1 86 ? -15.401 -7.268 22.052 1.00 97.12 86 GLU A C 1
ATOM 647 O O . GLU A 1 86 ? -16.486 -6.743 22.262 1.00 97.12 86 GLU A O 1
ATOM 652 N N . ILE A 1 87 ? -14.493 -6.730 21.232 1.00 96.94 87 ILE A N 1
ATOM 653 C CA . ILE A 1 87 ? -14.679 -5.448 20.527 1.00 96.94 87 ILE A CA 1
ATOM 654 C C . ILE A 1 87 ? -15.070 -5.608 19.052 1.00 96.94 87 ILE A C 1
ATOM 656 O O . ILE A 1 87 ? -15.285 -4.625 18.343 1.00 96.94 87 ILE A O 1
ATOM 660 N N . ARG A 1 88 ? -15.168 -6.855 18.575 1.00 96.06 88 ARG A N 1
ATOM 661 C CA . ARG A 1 88 ? -15.413 -7.184 17.168 1.00 96.06 88 ARG A CA 1
ATOM 662 C C . ARG A 1 88 ? -16.662 -6.511 16.606 1.00 96.06 88 ARG A C 1
ATOM 664 O O . ARG A 1 88 ? -16.579 -5.882 15.560 1.00 96.06 88 ARG A O 1
ATOM 671 N N . SER A 1 89 ? -17.793 -6.589 17.308 1.00 96.62 89 SER A N 1
ATOM 672 C CA . SER A 1 89 ? -19.056 -6.025 16.813 1.00 96.62 89 SER A CA 1
ATOM 673 C C . SER A 1 89 ? -19.007 -4.503 16.660 1.00 96.62 89 SER A C 1
ATOM 675 O O . SER A 1 89 ? -19.603 -3.963 15.733 1.00 96.62 89 SER A O 1
ATOM 677 N N . GLY A 1 90 ? -18.296 -3.804 17.552 1.00 95.81 90 GLY A N 1
ATOM 678 C CA . GLY A 1 90 ? -18.099 -2.360 17.442 1.00 95.81 90 GLY A CA 1
ATOM 679 C C . GLY A 1 90 ? -17.210 -1.998 16.255 1.00 95.81 90 GLY A C 1
ATOM 680 O O . GLY A 1 90 ? -17.533 -1.078 15.508 1.00 95.81 90 GLY A O 1
ATOM 681 N N . VAL A 1 91 ? -16.124 -2.750 16.042 1.00 95.44 91 VAL A N 1
ATOM 682 C CA . VAL A 1 91 ? -15.244 -2.578 14.875 1.00 95.44 91 VAL A CA 1
ATOM 683 C C . VAL A 1 91 ? -16.008 -2.826 13.574 1.00 95.44 91 VAL A C 1
ATOM 685 O O . VAL A 1 91 ? -15.967 -1.970 12.694 1.00 95.44 91 VAL A O 1
ATOM 688 N N . ASP A 1 92 ? -16.748 -3.934 13.474 1.00 94.62 92 ASP A N 1
ATOM 689 C CA . ASP A 1 92 ? -17.561 -4.273 12.300 1.00 94.62 92 ASP A CA 1
ATOM 690 C C . ASP A 1 92 ? -18.516 -3.114 11.962 1.00 94.62 92 ASP A C 1
ATOM 692 O O . ASP A 1 92 ? -18.458 -2.548 10.868 1.00 94.62 92 ASP A O 1
ATOM 696 N N . ALA A 1 93 ? -19.292 -2.645 12.941 1.00 92.50 93 ALA A N 1
ATOM 697 C CA . ALA A 1 93 ? -20.245 -1.555 12.748 1.00 92.50 93 ALA A CA 1
ATOM 698 C C . ALA A 1 93 ? -19.586 -0.206 12.380 1.00 92.50 93 ALA A C 1
ATOM 700 O O . ALA A 1 93 ? -20.161 0.588 11.633 1.00 92.50 93 ALA A O 1
ATOM 701 N N . VAL A 1 94 ? -18.372 0.078 12.864 1.00 91.88 94 VAL A N 1
ATOM 702 C CA . VAL A 1 94 ? -17.603 1.264 12.442 1.00 91.88 94 VAL A CA 1
ATOM 703 C C . VAL A 1 94 ? -17.130 1.124 11.003 1.00 91.88 94 VAL A C 1
ATOM 705 O O . VAL A 1 94 ? -17.220 2.086 10.239 1.00 91.88 94 VAL A O 1
ATOM 708 N N . THR A 1 95 ? -16.637 -0.053 10.615 1.00 90.50 95 THR A N 1
ATOM 709 C CA . THR A 1 95 ? -16.170 -0.298 9.245 1.00 90.50 95 THR A CA 1
ATOM 710 C C . THR A 1 95 ? -17.302 -0.247 8.226 1.00 90.50 95 THR A C 1
ATOM 712 O O . THR A 1 95 ? -17.110 0.321 7.157 1.00 90.50 95 THR A O 1
ATOM 715 N N . GLU A 1 96 ? -18.505 -0.712 8.573 1.00 88.38 96 GLU A N 1
ATOM 716 C CA . GLU A 1 96 ? -19.703 -0.576 7.731 1.00 88.38 96 GLU A CA 1
ATOM 717 C C . GLU A 1 96 ? -20.077 0.890 7.467 1.00 88.38 96 GLU A C 1
ATOM 719 O O . GLU A 1 96 ? -20.620 1.225 6.414 1.00 88.38 96 GLU A O 1
ATOM 724 N N . LYS A 1 97 ? -19.752 1.783 8.409 1.00 86.00 97 LYS A N 1
ATOM 725 C CA . LYS A 1 97 ? -19.951 3.234 8.286 1.00 86.00 97 LYS A CA 1
ATOM 726 C C . LYS A 1 97 ? -18.753 3.969 7.676 1.00 86.00 97 LYS A C 1
ATOM 728 O O . LYS A 1 97 ? -18.822 5.184 7.485 1.00 86.00 97 LYS A O 1
ATOM 733 N N . CYS A 1 98 ? -17.643 3.287 7.387 1.00 82.25 98 CYS A N 1
ATOM 734 C CA . CYS A 1 98 ? -16.483 3.916 6.763 1.00 82.25 98 CYS A CA 1
ATOM 735 C C . CYS A 1 98 ? -16.756 4.145 5.272 1.00 82.25 98 CYS A C 1
ATOM 737 O O . CYS A 1 98 ? -16.820 3.213 4.480 1.00 82.25 98 CYS A O 1
ATOM 739 N N . PHE A 1 99 ? -16.880 5.411 4.872 1.00 78.94 99 PHE A N 1
ATOM 740 C CA . PHE A 1 99 ? -17.106 5.784 3.469 1.00 78.94 99 PHE A CA 1
ATOM 741 C C . PHE A 1 99 ? -15.811 6.026 2.674 1.00 78.94 99 PHE A C 1
ATOM 743 O O . PHE A 1 99 ? -15.876 6.431 1.508 1.00 78.94 99 PHE A O 1
ATOM 750 N N . ASP A 1 100 ? -14.645 5.833 3.297 1.00 85.44 100 ASP A N 1
ATOM 751 C CA . ASP A 1 100 ? -13.334 6.026 2.683 1.00 85.44 100 ASP A CA 1
ATOM 752 C C . ASP A 1 100 ? -12.365 4.883 3.030 1.00 85.44 100 ASP A C 1
ATOM 754 O O . ASP A 1 100 ? -12.389 4.323 4.130 1.00 85.44 100 ASP A O 1
ATOM 758 N N . TYR A 1 101 ? -11.519 4.522 2.060 1.00 86.75 101 TYR A N 1
ATOM 759 C CA . TYR A 1 101 ? -10.560 3.426 2.206 1.00 86.75 101 TYR A CA 1
ATOM 760 C C . TYR A 1 101 ? -9.492 3.701 3.266 1.00 86.75 101 TYR A C 1
ATOM 762 O O . TYR A 1 101 ? -9.029 2.776 3.931 1.00 86.75 101 TYR A O 1
ATOM 770 N N . SER A 1 102 ? -9.102 4.968 3.426 1.00 89.38 102 SER A N 1
ATOM 771 C CA . SER A 1 102 ? -8.068 5.379 4.376 1.00 89.38 102 SER A CA 1
ATOM 772 C C . SER A 1 102 ? -8.466 4.966 5.793 1.00 89.38 102 SER A C 1
ATOM 774 O O . SER A 1 102 ? -7.757 4.188 6.430 1.00 89.38 102 SER A O 1
ATOM 776 N N . ARG A 1 103 ? -9.653 5.362 6.263 1.00 90.81 103 ARG A N 1
ATOM 777 C CA . ARG A 1 103 ? -10.194 4.959 7.565 1.00 90.81 103 ARG A CA 1
ATOM 778 C C . ARG A 1 103 ? -10.205 3.451 7.731 1.00 90.81 103 ARG A C 1
ATOM 780 O O . ARG A 1 103 ? -9.732 2.974 8.754 1.00 90.81 103 ARG A O 1
ATOM 787 N N . LEU A 1 104 ? -10.679 2.704 6.734 1.00 91.75 104 LEU A N 1
ATOM 788 C CA . LEU A 1 104 ? -10.716 1.243 6.798 1.00 91.75 104 LEU A CA 1
ATOM 789 C C . LEU A 1 104 ? -9.314 0.637 6.989 1.00 91.75 104 LEU A C 1
ATOM 791 O O . LEU A 1 104 ? -9.126 -0.238 7.838 1.00 91.75 104 LEU A O 1
ATOM 795 N N . VAL A 1 105 ? -8.320 1.132 6.246 1.00 93.00 105 VAL A N 1
ATOM 796 C CA . VAL A 1 105 ? -6.913 0.725 6.376 1.00 93.00 105 VAL A CA 1
ATOM 797 C C . VAL A 1 105 ? -6.364 1.064 7.761 1.00 93.00 105 VAL A C 1
ATOM 799 O O . VAL A 1 105 ? -5.710 0.222 8.372 1.00 93.00 105 VAL A O 1
ATOM 802 N N . HIS A 1 106 ? -6.645 2.257 8.290 1.00 93.75 106 HIS A N 1
ATOM 803 C CA . HIS A 1 106 ? -6.165 2.677 9.612 1.00 93.75 106 HIS A CA 1
ATOM 804 C C . HIS A 1 106 ? -6.852 1.938 10.763 1.00 93.75 106 HIS A C 1
ATOM 806 O O . HIS A 1 106 ? -6.172 1.573 11.719 1.00 93.75 106 HIS A O 1
ATOM 812 N N . VAL A 1 107 ? -8.155 1.661 10.661 1.00 93.94 107 VAL A N 1
ATOM 813 C CA . VAL A 1 107 ? -8.898 0.818 11.615 1.00 93.94 107 VAL A CA 1
ATOM 814 C C . VAL A 1 107 ? -8.286 -0.577 11.647 1.00 93.94 107 VAL A C 1
ATOM 816 O O . VAL A 1 107 ? -7.901 -1.055 12.711 1.00 93.94 107 VAL A O 1
ATOM 819 N N . SER A 1 108 ? -8.111 -1.187 10.473 1.00 94.62 108 SER A N 1
ATOM 820 C CA . SER A 1 108 ? -7.511 -2.517 10.332 1.00 94.62 108 SER A CA 1
ATOM 821 C C . SER A 1 108 ? -6.088 -2.553 10.893 1.00 94.62 108 SER A C 1
ATOM 823 O O . SER A 1 108 ? -5.725 -3.468 11.626 1.00 94.62 108 SER A O 1
ATOM 825 N N . ALA A 1 109 ? -5.279 -1.533 10.592 1.00 95.19 109 ALA A N 1
ATOM 826 C CA . ALA A 1 109 ? -3.907 -1.426 11.077 1.00 95.19 109 ALA A CA 1
ATOM 827 C C . ALA A 1 109 ? -3.818 -1.202 12.593 1.00 95.19 109 ALA A C 1
ATOM 829 O O . ALA A 1 109 ? -2.826 -1.602 13.195 1.00 95.19 109 ALA A O 1
ATOM 830 N N . ALA A 1 110 ? -4.819 -0.565 13.210 1.00 95.00 110 ALA A N 1
ATOM 831 C CA . ALA A 1 110 ? -4.838 -0.311 14.649 1.00 95.00 110 ALA A CA 1
ATOM 832 C C . ALA A 1 110 ? -4.994 -1.598 15.470 1.00 95.00 110 ALA A C 1
ATOM 834 O O . ALA A 1 110 ? -4.419 -1.687 16.548 1.00 95.00 110 ALA A O 1
ATOM 835 N N . ILE A 1 111 ? -5.739 -2.579 14.952 1.00 94.81 111 ILE A N 1
ATOM 836 C CA . ILE A 1 111 ? -6.034 -3.849 15.640 1.00 94.81 111 ILE A CA 1
ATOM 837 C C . ILE A 1 111 ? -5.174 -5.026 15.155 1.00 94.81 111 ILE A C 1
ATOM 839 O O . ILE A 1 111 ? -5.130 -6.071 15.798 1.00 94.81 111 ILE A O 1
ATOM 843 N N . ALA A 1 112 ? -4.482 -4.875 14.023 1.00 94.25 112 ALA A N 1
ATOM 844 C CA . ALA A 1 112 ? -3.628 -5.915 13.452 1.00 94.25 112 ALA A CA 1
ATOM 845 C C . ALA A 1 112 ? -2.495 -6.415 14.375 1.00 94.25 112 ALA A C 1
ATOM 847 O O . ALA A 1 112 ? -2.249 -7.622 14.360 1.00 94.25 112 ALA A O 1
ATOM 848 N N . PRO A 1 113 ? -1.811 -5.570 15.178 1.00 92.38 113 PRO A N 1
ATOM 849 C CA . PRO A 1 113 ? -0.741 -6.035 16.067 1.00 92.38 113 PRO A CA 1
ATOM 850 C C . PRO A 1 113 ? -1.199 -7.067 17.105 1.00 92.38 113 PRO A C 1
ATOM 852 O O . PRO A 1 113 ? -0.423 -7.946 17.470 1.00 92.38 113 PRO A O 1
ATOM 855 N N . ASP A 1 114 ? -2.459 -6.993 17.533 1.00 91.50 114 ASP A N 1
ATOM 856 C CA . ASP A 1 114 ? -3.040 -7.882 18.543 1.00 91.50 114 ASP A CA 1
ATOM 857 C C . ASP A 1 114 ? -3.698 -9.135 17.924 1.00 91.50 114 ASP A C 1
ATOM 859 O O . ASP A 1 114 ? -4.151 -10.039 18.631 1.00 91.50 114 ASP A O 1
ATOM 863 N N . ALA A 1 115 ? -3.729 -9.239 16.589 1.00 91.69 115 ALA A N 1
ATOM 864 C CA . ALA A 1 115 ? -4.358 -10.327 15.838 1.00 91.69 115 ALA A CA 1
ATOM 865 C C . ALA A 1 115 ? -3.422 -11.537 15.637 1.00 91.69 115 ALA A C 1
ATOM 867 O O . ALA A 1 115 ? -3.189 -11.998 14.517 1.00 91.69 115 ALA A O 1
ATOM 868 N N . ALA A 1 116 ? -2.877 -12.076 16.730 1.00 89.81 116 ALA A N 1
ATOM 869 C CA . ALA A 1 116 ? -2.016 -13.261 16.672 1.00 89.81 116 ALA A CA 1
ATOM 870 C C . ALA A 1 116 ? -2.771 -14.531 16.221 1.00 89.81 116 ALA A C 1
ATOM 872 O O . ALA A 1 116 ? -2.183 -15.408 15.589 1.00 89.81 116 ALA A O 1
ATOM 873 N N . ASP A 1 117 ? -4.070 -14.626 16.526 1.00 92.19 117 ASP A N 1
ATOM 874 C CA . ASP A 1 117 ? -4.926 -15.742 16.111 1.00 92.19 117 ASP A CA 1
ATOM 875 C C . ASP A 1 117 ? -5.271 -15.641 14.609 1.00 92.19 117 ASP A C 1
ATOM 877 O O . ASP A 1 117 ? -5.815 -14.612 14.185 1.00 92.19 117 ASP A O 1
ATOM 881 N N . PRO A 1 118 ? -5.032 -16.697 13.801 1.00 93.69 118 PRO A N 1
ATOM 882 C CA . PRO A 1 118 ? -5.412 -16.749 12.388 1.00 93.69 118 PRO A CA 1
ATOM 883 C C . PRO A 1 118 ? -6.866 -16.354 12.098 1.00 93.69 118 PRO A C 1
ATOM 885 O O . PRO A 1 118 ? -7.139 -15.758 11.056 1.00 93.69 118 PRO A O 1
ATOM 888 N N . ALA A 1 119 ? -7.805 -16.636 13.005 1.00 94.50 119 ALA A N 1
ATOM 889 C CA . ALA A 1 119 ? -9.202 -16.243 12.850 1.00 94.50 119 ALA A CA 1
ATOM 890 C C . ALA A 1 119 ? -9.378 -14.715 12.834 1.00 94.50 119 ALA A C 1
ATOM 892 O O . ALA A 1 119 ? -10.164 -14.200 12.036 1.00 94.50 119 ALA A O 1
ATOM 893 N N . TYR A 1 120 ? -8.621 -13.976 13.656 1.00 93.69 120 TYR A N 1
ATOM 894 C CA . TYR A 1 120 ? -8.634 -12.509 13.632 1.00 93.69 120 TYR A CA 1
ATOM 895 C C . TYR A 1 120 ? -7.914 -11.954 12.406 1.00 93.69 120 TYR A C 1
ATOM 897 O O . TYR A 1 120 ? -8.351 -10.947 11.858 1.00 93.69 120 TYR A O 1
ATOM 905 N N . GLN A 1 121 ? -6.864 -12.625 11.926 1.00 93.25 121 GLN A N 1
ATOM 906 C CA . GLN A 1 121 ? -6.208 -12.235 10.675 1.00 93.25 121 GLN A CA 1
ATOM 907 C C . GLN A 1 121 ? -7.177 -12.330 9.495 1.00 93.25 121 GLN A C 1
ATOM 909 O O . GLN A 1 121 ? -7.313 -11.384 8.722 1.00 93.25 121 GLN A O 1
ATOM 914 N N . LEU A 1 122 ? -7.903 -13.447 9.391 1.00 93.88 122 LEU A N 1
ATOM 915 C CA . LEU A 1 122 ? -8.933 -13.639 8.371 1.00 93.88 122 LEU A CA 1
ATOM 916 C C . LEU A 1 122 ? -10.059 -12.616 8.501 1.00 93.88 122 LEU A C 1
ATOM 918 O O . LEU A 1 122 ? -10.510 -12.087 7.492 1.00 93.88 122 LEU A O 1
ATOM 922 N N . TRP A 1 123 ? -10.482 -12.306 9.726 1.00 95.00 123 TRP A N 1
ATOM 923 C CA . TRP A 1 123 ? -11.474 -11.265 9.969 1.00 95.00 123 TRP A CA 1
ATOM 924 C C . TRP A 1 123 ? -10.995 -9.884 9.499 1.00 95.00 123 TRP A C 1
ATOM 926 O O . TRP A 1 123 ? -11.727 -9.210 8.787 1.00 95.00 123 TRP A O 1
ATOM 936 N N . ILE A 1 124 ? -9.761 -9.478 9.799 1.00 94.19 124 ILE A N 1
ATOM 937 C CA . ILE A 1 124 ? -9.219 -8.185 9.347 1.00 94.19 124 ILE A CA 1
ATOM 938 C C . ILE A 1 124 ? -9.075 -8.138 7.820 1.00 94.19 124 ILE A C 1
ATOM 940 O O . ILE A 1 124 ? -9.365 -7.118 7.190 1.00 94.19 124 ILE A O 1
ATOM 944 N N . LEU A 1 125 ? -8.669 -9.246 7.196 1.00 92.06 125 LEU A N 1
ATOM 945 C CA . LEU A 1 125 ? -8.655 -9.355 5.738 1.00 92.06 125 LEU A CA 1
ATOM 946 C C . LEU A 1 125 ? -10.068 -9.225 5.154 1.00 92.06 125 LEU A C 1
ATOM 948 O O . LEU A 1 125 ? -10.243 -8.525 4.159 1.00 92.06 125 LEU A O 1
ATOM 952 N N . ASP A 1 126 ? -11.068 -9.836 5.789 1.00 92.44 126 ASP A N 1
ATOM 953 C CA . ASP A 1 126 ? -12.480 -9.730 5.414 1.00 92.44 126 ASP A CA 1
ATOM 954 C C . ASP A 1 126 ? -13.010 -8.295 5.570 1.00 92.44 126 ASP A C 1
ATOM 956 O O . ASP A 1 126 ? -13.696 -7.809 4.674 1.00 92.44 126 ASP A O 1
ATOM 960 N N . LEU A 1 127 ? -12.611 -7.568 6.622 1.00 92.19 127 LEU A N 1
ATOM 961 C CA . LEU A 1 127 ? -12.927 -6.144 6.797 1.00 92.19 127 LEU A CA 1
ATOM 962 C C . LEU A 1 127 ? -12.405 -5.306 5.629 1.00 92.19 127 LEU A C 1
ATOM 964 O O . LEU A 1 127 ? -13.162 -4.562 5.008 1.00 92.19 127 LEU A O 1
ATOM 968 N N . LEU A 1 128 ? -11.125 -5.466 5.280 1.00 90.62 128 LEU A N 1
ATOM 969 C CA . LEU A 1 128 ? -10.518 -4.779 4.135 1.00 90.62 128 LEU A CA 1
ATOM 970 C C . LEU A 1 128 ? -11.188 -5.166 2.813 1.00 90.62 128 LEU A C 1
ATOM 972 O O . LEU A 1 128 ? -11.229 -4.363 1.877 1.00 90.62 128 LEU A O 1
ATOM 976 N N . GLN A 1 129 ? -11.701 -6.396 2.721 1.00 87.62 129 GLN A N 1
ATOM 977 C CA . GLN A 1 129 ? -12.347 -6.884 1.516 1.00 87.62 129 GLN A CA 1
ATOM 978 C C . GLN A 1 129 ? -13.790 -6.392 1.351 1.00 87.62 129 GLN A C 1
ATOM 980 O O . GLN A 1 129 ? -14.173 -5.986 0.249 1.00 87.62 129 GLN A O 1
ATOM 985 N N . LYS A 1 130 ? -14.583 -6.428 2.424 1.00 84.12 130 LYS A N 1
ATOM 986 C CA . LYS A 1 130 ? -16.011 -6.086 2.430 1.00 84.12 130 LYS A CA 1
ATOM 987 C C . LYS A 1 130 ? -16.280 -4.607 2.652 1.00 84.12 130 LYS A C 1
ATOM 989 O O . LYS A 1 130 ? -17.244 -4.092 2.097 1.00 84.12 130 LYS A O 1
ATOM 994 N N . GLY A 1 131 ? -15.421 -3.913 3.400 1.00 74.25 131 GLY A N 1
ATOM 995 C CA . GLY A 1 131 ? -15.603 -2.506 3.775 1.00 74.25 131 GLY A CA 1
ATOM 996 C C . GLY A 1 131 ? -15.543 -1.513 2.609 1.00 74.25 131 GLY A C 1
ATOM 997 O O . GLY A 1 131 ? -15.628 -0.310 2.819 1.00 74.25 131 GLY A O 1
ATOM 998 N N . MET A 1 132 ? -15.392 -1.992 1.372 1.00 72.75 132 MET A N 1
ATOM 999 C CA . MET A 1 132 ? -15.312 -1.183 0.158 1.00 72.75 132 MET A CA 1
ATOM 1000 C C . MET A 1 132 ? -16.303 -1.680 -0.896 1.00 72.75 132 MET A C 1
ATOM 1002 O O . MET A 1 132 ? -15.892 -2.309 -1.877 1.00 72.75 132 MET A O 1
ATOM 1006 N N . PRO A 1 133 ? -17.609 -1.422 -0.717 1.00 74.19 133 PRO A N 1
ATOM 1007 C CA . PRO A 1 133 ? -18.601 -1.786 -1.713 1.00 74.19 133 PRO A CA 1
ATOM 1008 C C . PRO A 1 133 ? -18.336 -1.083 -3.051 1.00 74.19 133 PRO A C 1
ATOM 1010 O O . PRO A 1 133 ? -17.894 0.070 -3.113 1.00 74.19 133 PRO A O 1
ATOM 1013 N N . GLU A 1 134 ? -18.680 -1.765 -4.147 1.00 74.62 134 GLU A N 1
ATOM 1014 C CA . GLU A 1 134 ? -18.551 -1.258 -5.521 1.00 74.62 134 GLU A CA 1
ATOM 1015 C C . GLU A 1 134 ? -19.424 -0.026 -5.825 1.00 74.62 134 GLU A C 1
ATOM 1017 O O . GLU A 1 134 ? -19.384 0.506 -6.934 1.00 74.62 134 GLU A O 1
ATOM 1022 N N . SER A 1 135 ? -20.181 0.476 -4.853 1.00 77.06 135 SER A N 1
ATOM 1023 C CA . SER A 1 135 ? -20.959 1.710 -4.944 1.00 77.06 135 SER A CA 1
ATOM 1024 C C . SER A 1 135 ? -20.175 2.973 -4.554 1.00 77.06 135 SER A C 1
ATOM 1026 O O . SER A 1 135 ? -20.579 4.073 -4.925 1.00 77.06 135 SER A O 1
ATOM 1028 N N . ILE A 1 136 ? -19.045 2.866 -3.842 1.00 74.88 136 ILE A N 1
ATOM 1029 C CA . ILE A 1 136 ? -18.276 4.039 -3.375 1.00 74.88 136 ILE A CA 1
ATOM 1030 C C . ILE A 1 136 ? -17.525 4.690 -4.549 1.00 74.88 136 ILE A C 1
ATOM 1032 O O . ILE A 1 136 ? -16.896 3.966 -5.309 1.00 74.88 136 ILE A O 1
ATOM 1036 N N . PRO A 1 137 ? -17.488 6.020 -4.733 1.00 75.38 137 PRO A N 1
ATOM 1037 C CA . PRO A 1 137 ? -16.731 6.633 -5.828 1.00 75.38 137 PRO A CA 1
ATOM 1038 C C . PRO A 1 137 ? -15.259 6.194 -5.861 1.00 75.38 137 PRO A C 1
ATOM 1040 O O . PRO A 1 137 ? -14.604 6.134 -4.823 1.00 75.38 137 PRO A O 1
ATOM 1043 N N . VAL A 1 138 ? -14.717 5.949 -7.058 1.00 72.12 138 VAL A N 1
ATOM 1044 C CA . VAL A 1 138 ? -13.338 5.461 -7.274 1.00 72.12 138 VAL A CA 1
ATOM 1045 C C . VAL A 1 138 ? -12.285 6.286 -6.520 1.00 72.12 138 VAL A C 1
ATOM 1047 O O . VAL A 1 138 ? -11.372 5.721 -5.925 1.00 72.12 138 VAL A O 1
ATOM 1050 N N . ALA A 1 139 ? -12.451 7.611 -6.464 1.00 66.56 139 ALA A N 1
ATOM 1051 C CA . ALA A 1 139 ? -11.545 8.511 -5.749 1.00 66.56 139 ALA A CA 1
ATOM 1052 C C . ALA A 1 139 ? -11.434 8.214 -4.239 1.00 66.56 139 ALA A C 1
ATOM 1054 O O . ALA A 1 139 ? -10.403 8.489 -3.637 1.00 66.56 139 ALA A O 1
ATOM 1055 N N . ARG A 1 140 ? -12.474 7.634 -3.624 1.00 71.00 140 ARG A N 1
ATOM 1056 C CA . ARG A 1 140 ? -12.488 7.241 -2.203 1.00 71.00 140 ARG A CA 1
ATOM 1057 C C . ARG A 1 140 ? -12.030 5.799 -1.969 1.00 71.00 140 ARG A C 1
ATOM 1059 O O . ARG A 1 140 ? -11.882 5.396 -0.819 1.00 71.00 140 ARG A O 1
ATOM 1066 N N . ARG A 1 141 ? -11.785 5.041 -3.047 1.00 74.00 141 ARG A N 1
ATOM 1067 C CA . ARG A 1 141 ? -11.240 3.674 -3.013 1.00 74.00 141 ARG A CA 1
ATOM 1068 C C . ARG A 1 141 ? -9.713 3.625 -3.106 1.00 74.00 141 ARG A C 1
ATOM 1070 O O . ARG A 1 141 ? -9.132 2.545 -3.083 1.00 74.00 141 ARG A O 1
ATOM 1077 N N . MET A 1 142 ? -9.054 4.774 -3.252 1.00 76.94 142 MET A N 1
ATOM 1078 C CA . MET A 1 142 ? -7.602 4.826 -3.366 1.00 76.94 142 MET A CA 1
ATOM 1079 C C . MET A 1 142 ? -6.925 4.896 -2.003 1.00 76.94 142 MET A C 1
ATOM 1081 O O . MET A 1 142 ? -7.234 5.810 -1.236 1.00 76.94 142 MET A O 1
ATOM 1085 N N . PRO A 1 143 ? -5.933 4.033 -1.728 1.00 81.81 143 PRO A N 1
ATOM 1086 C CA . PRO A 1 143 ? -4.945 4.359 -0.722 1.00 81.81 143 PRO A CA 1
ATOM 1087 C C . PRO A 1 143 ? -4.154 5.587 -1.166 1.00 81.81 143 PRO A C 1
ATOM 1089 O O . PRO A 1 143 ? -3.696 5.707 -2.305 1.00 81.81 143 PRO A O 1
ATOM 1092 N N . SER A 1 144 ? -3.995 6.507 -0.231 1.00 85.62 144 SER A N 1
ATOM 1093 C CA . SER A 1 144 ? -3.153 7.681 -0.362 1.00 85.62 144 SER A CA 1
ATOM 1094 C C . SER A 1 144 ? -1.737 7.377 0.128 1.00 85.62 144 SER A C 1
ATOM 1096 O O . SER A 1 144 ? -1.498 6.442 0.893 1.00 85.62 144 SER A O 1
ATOM 1098 N N . THR A 1 145 ? -0.767 8.212 -0.242 1.00 86.00 145 THR A N 1
ATOM 1099 C CA . THR A 1 145 ? 0.587 8.108 0.324 1.00 86.00 145 THR A CA 1
ATOM 1100 C C . THR A 1 145 ? 0.607 8.333 1.840 1.00 86.00 145 THR A C 1
ATOM 1102 O O . THR A 1 145 ? 1.503 7.817 2.505 1.00 86.00 145 THR A O 1
ATOM 1105 N N . SER A 1 146 ? -0.381 9.036 2.409 1.00 88.62 146 SER A N 1
ATOM 1106 C CA . SER A 1 146 ? -0.558 9.167 3.865 1.00 88.62 146 SER A CA 1
ATOM 1107 C C . SER A 1 146 ? -0.953 7.861 4.559 1.00 88.62 146 SER A C 1
ATOM 1109 O O . SER A 1 146 ? -0.711 7.725 5.755 1.00 88.62 146 SER A O 1
ATOM 1111 N N . ASP A 1 147 ? -1.485 6.876 3.831 1.00 91.12 147 ASP A N 1
ATOM 1112 C CA . ASP A 1 147 ? -1.863 5.570 4.392 1.00 91.12 147 ASP A CA 1
ATOM 1113 C C . ASP A 1 147 ? -0.678 4.600 4.483 1.00 91.12 147 ASP A C 1
ATOM 1115 O O . ASP A 1 147 ? -0.763 3.560 5.137 1.00 91.12 147 ASP A O 1
ATOM 1119 N N . THR A 1 148 ? 0.458 4.952 3.875 1.00 92.81 148 THR A N 1
ATOM 1120 C CA . THR A 1 148 ? 1.672 4.125 3.826 1.00 92.81 148 THR A CA 1
ATOM 1121 C C . THR A 1 148 ? 2.089 3.565 5.193 1.00 92.81 148 THR A C 1
ATOM 1123 O O . THR A 1 148 ? 2.347 2.363 5.265 1.00 92.81 148 THR A O 1
ATOM 1126 N N . PRO A 1 149 ? 2.120 4.339 6.301 1.00 93.31 149 PRO A N 1
ATOM 1127 C CA . PRO A 1 149 ? 2.491 3.791 7.606 1.00 93.31 149 PRO A CA 1
ATOM 1128 C C . PRO A 1 149 ? 1.541 2.688 8.093 1.00 93.31 149 PRO A C 1
ATOM 1130 O O . PRO A 1 149 ? 2.005 1.676 8.611 1.00 93.31 149 PRO A O 1
ATOM 1133 N N . ALA A 1 150 ? 0.229 2.853 7.895 1.00 94.12 150 ALA A N 1
ATOM 1134 C CA . ALA A 1 150 ? -0.771 1.859 8.281 1.0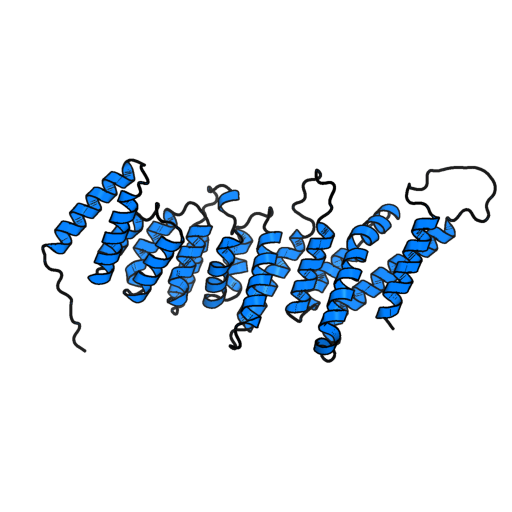0 94.12 150 ALA A CA 1
ATOM 1135 C C . ALA A 1 150 ? -0.663 0.592 7.420 1.00 94.12 150 ALA A C 1
ATOM 1137 O O . ALA A 1 150 ? -0.720 -0.521 7.938 1.00 94.12 150 ALA A O 1
ATOM 1138 N N . ILE A 1 151 ? -0.410 0.749 6.119 1.00 94.31 151 ILE A N 1
ATOM 1139 C CA . ILE A 1 151 ? -0.188 -0.381 5.209 1.00 94.31 151 ILE A CA 1
ATOM 1140 C C . ILE A 1 151 ? 1.084 -1.148 5.578 1.00 94.31 151 ILE A C 1
ATOM 1142 O O . ILE A 1 151 ? 1.082 -2.374 5.534 1.00 94.31 151 ILE A O 1
ATOM 1146 N N . ILE A 1 152 ? 2.152 -0.467 6.004 1.00 93.44 152 ILE A N 1
ATOM 1147 C CA . ILE A 1 152 ? 3.353 -1.139 6.518 1.00 93.44 152 ILE A CA 1
ATOM 1148 C C . ILE A 1 152 ? 3.010 -1.969 7.760 1.00 93.44 152 ILE A C 1
ATOM 1150 O O . ILE A 1 152 ? 3.413 -3.126 7.822 1.00 93.44 152 ILE A O 1
ATOM 1154 N N . THR A 1 153 ? 2.237 -1.434 8.712 1.00 92.94 153 THR A N 1
ATOM 1155 C CA . THR A 1 153 ? 1.776 -2.201 9.885 1.00 92.94 153 THR A CA 1
ATOM 1156 C C . THR A 1 153 ? 1.000 -3.453 9.472 1.00 92.94 153 THR A C 1
ATOM 1158 O O . THR A 1 153 ? 1.269 -4.540 9.979 1.00 92.94 153 THR A O 1
ATOM 1161 N N . LEU A 1 154 ? 0.098 -3.328 8.497 1.00 93.56 154 LEU A N 1
ATOM 1162 C CA . LEU A 1 154 ? -0.657 -4.455 7.948 1.00 93.56 154 LEU A CA 1
ATOM 1163 C C . LEU A 1 154 ? 0.244 -5.492 7.263 1.00 93.56 154 LEU A C 1
ATOM 1165 O O . LEU A 1 154 ? 0.071 -6.687 7.474 1.00 93.56 154 LEU A O 1
ATOM 1169 N N . VAL A 1 155 ? 1.233 -5.059 6.48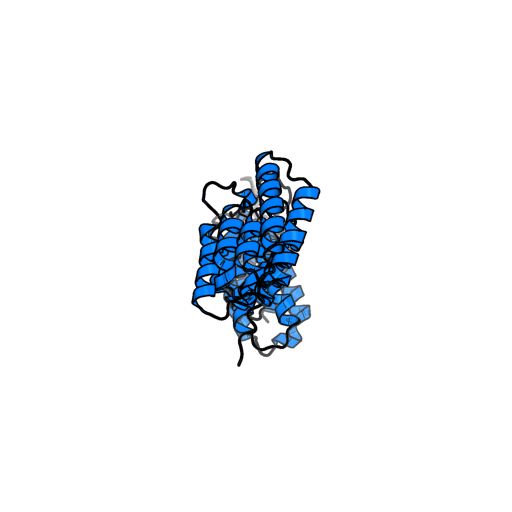0 1.00 93.19 155 VAL A N 1
ATOM 1170 C CA . VAL A 1 155 ? 2.219 -5.953 5.849 1.00 93.19 155 VAL A CA 1
ATOM 1171 C C . VAL A 1 155 ? 3.071 -6.667 6.896 1.00 93.19 155 VAL A C 1
ATOM 1173 O O . VAL A 1 155 ? 3.411 -7.830 6.713 1.00 93.19 155 VAL A O 1
ATOM 1176 N N . GLN A 1 156 ? 3.415 -6.011 8.001 1.00 90.56 156 GLN A N 1
ATOM 1177 C CA . GLN A 1 156 ? 4.157 -6.654 9.085 1.00 90.56 156 GLN A CA 1
ATOM 1178 C C . GLN A 1 156 ? 3.311 -7.727 9.786 1.00 90.56 156 GLN A C 1
ATOM 1180 O O . GLN A 1 156 ? 3.824 -8.804 10.076 1.00 90.56 156 GLN A O 1
ATOM 1185 N N . ALA A 1 157 ? 2.017 -7.467 9.994 1.00 90.19 157 ALA A N 1
ATOM 1186 C CA . ALA A 1 157 ? 1.105 -8.421 10.623 1.00 90.19 157 ALA A CA 1
ATOM 1187 C C . ALA A 1 157 ? 0.727 -9.596 9.699 1.00 90.19 157 ALA A C 1
ATOM 1189 O O . ALA A 1 157 ? 0.695 -10.745 10.133 1.00 90.19 157 ALA A O 1
ATOM 1190 N N . PHE A 1 158 ? 0.472 -9.326 8.414 1.00 90.00 158 PHE A N 1
ATOM 1191 C CA . PHE A 1 158 ? -0.150 -10.278 7.479 1.00 90.00 158 PHE A CA 1
ATOM 1192 C C . PHE A 1 158 ? 0.724 -10.646 6.274 1.00 90.00 158 PHE A C 1
ATOM 1194 O O . PHE A 1 158 ? 0.279 -11.358 5.371 1.00 90.00 158 PHE A O 1
ATOM 1201 N N . ARG A 1 159 ? 1.984 -10.197 6.257 1.00 91.56 159 ARG A N 1
ATOM 1202 C CA . ARG A 1 159 ? 2.946 -10.364 5.153 1.00 91.56 159 ARG A CA 1
ATOM 1203 C C . ARG A 1 159 ? 2.486 -9.668 3.866 1.00 91.56 159 ARG A C 1
ATOM 1205 O O . ARG A 1 159 ? 1.536 -8.893 3.845 1.00 91.56 159 ARG A O 1
ATOM 1212 N N . SER A 1 160 ? 3.184 -9.928 2.762 1.00 90.06 160 SER A N 1
ATOM 1213 C CA . SER A 1 160 ? 2.910 -9.329 1.449 1.00 90.06 160 SER A CA 1
ATOM 1214 C C . SER A 1 160 ? 1.559 -9.729 0.841 1.00 90.06 160 SER A C 1
ATOM 1216 O O . SER A 1 160 ? 1.054 -9.009 -0.019 1.00 90.06 160 SER A O 1
ATOM 1218 N N . GLY A 1 161 ? 0.951 -10.832 1.297 1.00 89.56 161 GLY A N 1
ATOM 1219 C CA . GLY A 1 161 ? -0.311 -11.351 0.760 1.00 89.56 161 GLY A CA 1
ATOM 1220 C C . GLY A 1 161 ? -1.460 -10.343 0.822 1.00 89.56 161 GLY A C 1
ATOM 1221 O O . GLY A 1 161 ? -2.234 -10.249 -0.124 1.00 89.56 161 GLY A O 1
ATOM 1222 N N . ILE A 1 162 ? -1.510 -9.508 1.865 1.00 91.88 162 ILE A N 1
ATOM 1223 C CA . ILE A 1 162 ? -2.534 -8.461 1.999 1.00 91.88 162 ILE A CA 1
ATOM 1224 C C . ILE A 1 162 ? -2.512 -7.452 0.846 1.00 91.88 162 ILE A C 1
ATOM 1226 O O . ILE A 1 162 ? -3.559 -6.948 0.434 1.00 91.88 162 ILE A O 1
ATOM 1230 N N . LEU A 1 163 ? -1.331 -7.173 0.288 1.00 92.31 163 LEU A N 1
ATOM 1231 C CA . LEU A 1 163 ? -1.197 -6.241 -0.823 1.00 92.31 163 LEU A CA 1
ATOM 1232 C C . LEU A 1 163 ? -1.893 -6.793 -2.064 1.00 92.31 163 LEU A C 1
ATOM 1234 O O . LEU A 1 163 ? -2.701 -6.098 -2.674 1.00 92.31 163 LEU A O 1
ATOM 1238 N N . THR A 1 164 ? -1.632 -8.055 -2.401 1.00 90.88 164 THR A N 1
ATOM 1239 C CA . THR A 1 164 ? -2.154 -8.682 -3.618 1.00 90.88 164 THR A CA 1
ATOM 1240 C C . THR A 1 164 ? -3.607 -9.128 -3.486 1.00 90.88 164 THR A C 1
ATOM 1242 O O . THR A 1 164 ? -4.327 -9.084 -4.479 1.00 90.88 164 THR A O 1
ATOM 1245 N N . SER A 1 165 ? -4.070 -9.516 -2.293 1.00 89.44 165 SER A N 1
ATOM 1246 C CA . SER A 1 165 ? -5.447 -9.986 -2.080 1.00 89.44 165 SER A CA 1
ATOM 1247 C C . SER A 1 165 ? -6.438 -8.877 -1.729 1.00 89.44 165 SER A C 1
ATOM 1249 O O . SER A 1 165 ? -7.636 -9.024 -1.978 1.00 89.44 165 SER A O 1
ATOM 1251 N N . CYS A 1 166 ? -5.977 -7.786 -1.108 1.00 88.81 166 CYS A N 1
ATOM 1252 C CA . CYS A 1 166 ? -6.873 -6.767 -0.556 1.00 88.81 166 CYS A CA 1
ATOM 1253 C C . CYS A 1 166 ? -6.665 -5.387 -1.177 1.00 88.81 166 CYS A C 1
ATOM 1255 O O . CYS A 1 166 ? -7.651 -4.774 -1.592 1.00 88.81 166 CYS A O 1
ATOM 1257 N N . ILE A 1 167 ? -5.414 -4.919 -1.261 1.00 88.12 167 ILE A N 1
ATOM 1258 C CA . ILE A 1 167 ? -5.108 -3.530 -1.635 1.00 88.12 167 ILE A CA 1
ATOM 1259 C C . ILE A 1 167 ? -5.092 -3.336 -3.156 1.00 88.12 167 ILE A C 1
ATOM 1261 O O . ILE A 1 167 ? -5.829 -2.504 -3.682 1.00 88.12 167 ILE A O 1
ATOM 1265 N N . PHE A 1 168 ? -4.279 -4.106 -3.881 1.00 89.81 168 PHE A N 1
ATOM 1266 C CA . PHE A 1 168 ? -4.077 -3.920 -5.321 1.00 89.81 168 PHE A CA 1
ATOM 1267 C C . PHE A 1 168 ? -5.336 -4.153 -6.162 1.00 89.81 168 PHE A C 1
ATOM 1269 O O . PHE A 1 168 ? -5.585 -3.327 -7.037 1.00 89.81 168 PHE A O 1
ATOM 1276 N N . PRO A 1 169 ? -6.170 -5.186 -5.912 1.00 87.06 169 PRO A N 1
ATOM 1277 C CA . PRO A 1 169 ? -7.357 -5.430 -6.736 1.00 87.06 169 PRO A CA 1
ATOM 1278 C C . PRO A 1 169 ? -8.397 -4.306 -6.688 1.00 87.06 169 PRO A C 1
ATOM 1280 O O . PRO A 1 169 ? -9.275 -4.248 -7.542 1.00 87.06 169 PRO A O 1
ATOM 1283 N N . ARG A 1 170 ? -8.338 -3.440 -5.668 1.00 77.62 170 ARG A N 1
ATOM 1284 C CA . ARG A 1 170 ? -9.344 -2.398 -5.421 1.00 77.62 170 ARG A CA 1
ATOM 1285 C C . ARG A 1 170 ? -8.897 -1.003 -5.804 1.00 77.62 170 ARG A C 1
ATOM 1287 O O . ARG A 1 170 ? -9.747 -0.121 -5.935 1.00 77.62 170 ARG A O 1
ATOM 1294 N N . ALA A 1 171 ? -7.597 -0.780 -5.943 1.00 74.88 171 ALA A N 1
ATOM 1295 C CA . ALA A 1 171 ? -7.131 0.545 -6.279 1.00 74.88 171 ALA A CA 1
ATOM 1296 C C . ALA A 1 171 ? -7.274 0.783 -7.798 1.00 74.88 171 ALA A C 1
ATOM 1298 O O . ALA A 1 171 ? -6.956 -0.092 -8.606 1.00 74.88 171 ALA A O 1
ATOM 1299 N N . PRO A 1 172 ? -7.816 1.941 -8.208 1.00 78.25 172 PRO A N 1
ATOM 1300 C CA . PRO A 1 172 ? -7.918 2.303 -9.615 1.00 78.25 172 PRO A CA 1
ATOM 1301 C C . PRO A 1 172 ? -6.548 2.384 -10.264 1.00 78.25 172 PRO A C 1
ATOM 1303 O O . PRO A 1 172 ? -5.560 2.644 -9.591 1.00 78.25 172 PRO A O 1
ATOM 1306 N N . THR A 1 173 ? -6.502 2.252 -11.587 1.00 79.88 173 THR A N 1
ATOM 1307 C CA . THR A 1 173 ? -5.259 2.435 -12.345 1.00 79.88 173 THR A CA 1
ATOM 1308 C C . THR A 1 173 ? -4.680 3.834 -12.126 1.00 79.88 173 THR A C 1
ATOM 1310 O O . THR A 1 173 ? -3.493 3.941 -11.835 1.00 79.88 173 THR A O 1
ATOM 1313 N N . SER A 1 174 ? -5.546 4.860 -12.139 1.00 81.44 174 SER A N 1
ATOM 1314 C CA . SER A 1 174 ? -5.181 6.271 -11.959 1.00 81.44 174 SER A CA 1
ATOM 1315 C C . SER A 1 174 ? -4.485 6.543 -10.632 1.00 81.44 174 SER A C 1
ATOM 1317 O O . SER A 1 174 ? -5.076 6.385 -9.570 1.00 81.44 174 SER A O 1
ATOM 1319 N N . GLY A 1 175 ? -3.223 6.967 -10.685 1.00 83.62 175 GLY A N 1
ATOM 1320 C CA . GLY A 1 175 ? -2.422 7.359 -9.524 1.00 83.62 175 GLY A CA 1
ATOM 1321 C C . GLY A 1 175 ? -1.858 6.190 -8.710 1.00 83.62 175 GLY A C 1
ATOM 1322 O O . GLY A 1 175 ? -1.013 6.414 -7.836 1.00 83.62 175 GLY A O 1
ATOM 1323 N N . MET A 1 176 ? -2.240 4.949 -9.027 1.00 88.94 176 MET A N 1
ATOM 1324 C CA . MET A 1 176 ? -1.730 3.744 -8.369 1.00 88.94 176 MET A CA 1
ATOM 1325 C C . MET A 1 176 ? -0.220 3.624 -8.512 1.00 88.94 176 MET A C 1
ATOM 1327 O O . MET A 1 176 ? 0.450 3.295 -7.538 1.00 88.94 176 MET A O 1
ATOM 1331 N N . TYR A 1 177 ? 0.339 3.941 -9.683 1.00 91.31 177 TYR A N 1
ATOM 1332 C CA . TYR A 1 177 ? 1.786 3.881 -9.895 1.00 91.31 177 TYR A CA 1
ATOM 1333 C C . TYR A 1 177 ? 2.553 4.659 -8.808 1.00 91.31 177 TYR A C 1
ATOM 1335 O O . TYR A 1 177 ? 3.455 4.125 -8.161 1.00 91.31 177 TYR A O 1
ATOM 1343 N N . LYS A 1 178 ? 2.155 5.917 -8.559 1.00 90.81 178 LYS A N 1
ATOM 1344 C CA . LYS A 1 178 ? 2.812 6.788 -7.572 1.00 90.81 178 LYS A CA 1
ATOM 1345 C C . LYS A 1 178 ? 2.675 6.223 -6.160 1.00 90.81 178 LYS A C 1
ATOM 1347 O O . LYS A 1 178 ? 3.629 6.278 -5.386 1.00 90.81 178 LYS A O 1
ATOM 1352 N N . PHE A 1 179 ? 1.505 5.677 -5.837 1.00 91.81 179 PHE A N 1
ATOM 1353 C CA . PHE A 1 179 ? 1.262 5.017 -4.562 1.00 91.81 179 PHE A CA 1
ATOM 1354 C C . PHE A 1 179 ? 2.149 3.771 -4.381 1.00 91.81 179 PHE A C 1
ATOM 1356 O O . PHE A 1 179 ? 2.842 3.678 -3.372 1.00 91.81 179 PHE A O 1
ATOM 1363 N N . LEU A 1 180 ? 2.196 2.859 -5.360 1.00 94.19 180 LEU A N 1
ATOM 1364 C CA . LEU A 1 180 ? 2.979 1.616 -5.297 1.00 94.19 180 LEU A CA 1
ATOM 1365 C C . LEU A 1 180 ? 4.477 1.881 -5.133 1.00 94.19 180 LEU A C 1
ATOM 1367 O O . LEU A 1 180 ? 5.128 1.263 -4.293 1.00 94.19 180 LEU A O 1
ATOM 1371 N N . ILE A 1 181 ? 5.018 2.824 -5.903 1.00 94.19 181 ILE A N 1
ATOM 1372 C CA . ILE A 1 181 ? 6.424 3.228 -5.807 1.00 94.19 181 ILE A CA 1
ATOM 1373 C C . ILE A 1 181 ? 6.710 3.896 -4.463 1.00 94.19 181 ILE A C 1
ATOM 1375 O O . ILE A 1 181 ? 7.698 3.560 -3.810 1.00 94.19 181 ILE A O 1
ATOM 1379 N N . GLY A 1 182 ? 5.830 4.792 -4.005 1.00 93.94 182 GLY A N 1
ATOM 1380 C CA . GLY A 1 182 ? 5.949 5.419 -2.688 1.00 93.94 182 GLY A CA 1
ATOM 1381 C C . GLY A 1 182 ? 5.935 4.397 -1.547 1.00 93.94 182 GLY A C 1
ATOM 1382 O O . GLY A 1 182 ? 6.775 4.462 -0.648 1.00 93.94 182 GLY A O 1
ATOM 1383 N N . LEU A 1 183 ? 5.037 3.410 -1.615 1.00 95.06 183 LEU A N 1
ATOM 1384 C CA . LEU A 1 183 ? 4.951 2.314 -0.653 1.00 95.06 183 LEU A CA 1
ATOM 1385 C C . LEU A 1 183 ? 6.210 1.438 -0.683 1.00 95.06 183 LEU A C 1
ATOM 1387 O O . LEU A 1 183 ? 6.765 1.133 0.371 1.00 95.06 183 LEU A O 1
ATOM 1391 N N . ALA A 1 184 ? 6.702 1.079 -1.869 1.00 95.12 184 ALA A N 1
ATOM 1392 C CA . ALA A 1 184 ? 7.926 0.300 -2.025 1.00 95.12 184 ALA A CA 1
ATOM 1393 C C . ALA A 1 184 ? 9.158 1.024 -1.449 1.00 95.12 184 ALA A C 1
ATOM 1395 O O . ALA A 1 184 ? 9.951 0.408 -0.734 1.00 95.12 184 ALA A O 1
ATOM 1396 N N . HIS A 1 185 ? 9.289 2.336 -1.673 1.00 93.88 185 HIS A N 1
ATOM 1397 C CA . HIS A 1 185 ? 10.328 3.149 -1.032 1.00 93.88 185 HIS A CA 1
ATOM 1398 C C . HIS A 1 185 ? 10.202 3.151 0.493 1.00 93.88 185 HIS A C 1
ATOM 1400 O O . HIS A 1 185 ? 11.192 2.942 1.192 1.00 93.88 185 HIS A O 1
ATOM 1406 N N . ALA A 1 186 ? 8.997 3.357 1.026 1.00 93.31 186 ALA A N 1
ATOM 1407 C CA . ALA A 1 186 ? 8.783 3.389 2.468 1.00 93.31 186 ALA A CA 1
ATOM 1408 C C . ALA A 1 186 ? 9.081 2.034 3.134 1.00 93.31 186 ALA A C 1
ATOM 1410 O O . ALA A 1 186 ? 9.706 1.995 4.195 1.00 93.31 186 ALA A O 1
ATOM 1411 N N . LEU A 1 187 ? 8.705 0.925 2.488 1.00 93.31 187 LEU A N 1
ATOM 1412 C CA . LEU A 1 187 ? 9.063 -0.432 2.907 1.00 93.31 187 LEU A CA 1
ATOM 1413 C C . LEU A 1 187 ? 10.584 -0.644 2.890 1.00 93.31 187 LEU A C 1
ATOM 1415 O O . LEU A 1 187 ? 11.136 -1.199 3.840 1.00 93.31 187 LEU A O 1
ATOM 1419 N N . ASN A 1 188 ? 11.279 -0.166 1.854 1.00 91.25 188 ASN A N 1
ATOM 1420 C CA . ASN A 1 188 ? 12.735 -0.260 1.782 1.00 91.25 188 ASN A CA 1
ATOM 1421 C C . ASN A 1 188 ? 13.432 0.572 2.874 1.00 91.25 188 ASN A C 1
ATOM 1423 O O . ASN A 1 188 ? 14.341 0.078 3.536 1.00 91.25 188 ASN A O 1
ATOM 1427 N N . ASN A 1 189 ? 12.966 1.794 3.134 1.00 91.12 189 ASN A N 1
ATOM 1428 C CA . ASN A 1 189 ? 13.497 2.630 4.214 1.00 91.12 189 ASN A CA 1
ATOM 1429 C C . ASN A 1 189 ? 13.278 1.966 5.583 1.00 91.12 189 ASN A C 1
ATOM 1431 O O . ASN A 1 189 ? 14.183 1.920 6.411 1.00 91.12 189 ASN A O 1
ATOM 1435 N N . ARG A 1 190 ? 12.097 1.374 5.812 1.00 88.44 190 ARG A N 1
ATOM 1436 C CA . ARG A 1 190 ? 11.800 0.590 7.023 1.00 88.44 190 ARG A CA 1
ATOM 1437 C C . ARG A 1 190 ? 12.760 -0.594 7.175 1.00 88.44 190 ARG A C 1
ATOM 1439 O O . ARG A 1 190 ? 13.255 -0.827 8.274 1.00 88.44 190 ARG A O 1
ATOM 1446 N N . ARG A 1 191 ? 13.042 -1.314 6.083 1.00 87.94 191 ARG A N 1
ATOM 1447 C CA . ARG A 1 191 ? 14.002 -2.430 6.049 1.00 87.94 191 ARG A CA 1
ATOM 1448 C C . ARG A 1 191 ? 15.407 -1.986 6.460 1.00 87.94 191 ARG A C 1
ATOM 1450 O O . ARG A 1 191 ? 16.070 -2.716 7.180 1.00 87.94 191 ARG A O 1
ATOM 1457 N N . GLN A 1 192 ? 15.852 -0.809 6.025 1.00 85.31 192 GLN A N 1
ATOM 1458 C CA . GLN A 1 192 ? 17.169 -0.270 6.387 1.00 85.31 192 GLN A CA 1
ATOM 1459 C C . GLN A 1 192 ? 17.255 0.149 7.864 1.00 85.31 192 GLN A C 1
ATOM 1461 O O . GLN A 1 192 ? 18.321 0.057 8.463 1.00 85.31 192 GLN A O 1
ATOM 1466 N N . LEU A 1 193 ? 16.138 0.581 8.460 1.00 84.88 193 LEU A N 1
ATOM 1467 C CA . LEU A 1 193 ? 16.077 1.026 9.858 1.00 84.88 193 LEU A CA 1
ATOM 1468 C C . LEU A 1 193 ? 15.904 -0.119 10.869 1.00 84.88 193 LEU A C 1
ATOM 1470 O O . LEU A 1 193 ? 16.194 0.071 12.048 1.00 84.88 193 LEU A O 1
ATOM 1474 N N . SER A 1 194 ? 15.408 -1.284 10.441 1.00 77.75 194 SER A N 1
ATOM 1475 C CA . SER A 1 194 ? 15.126 -2.422 11.325 1.00 77.75 194 SER A CA 1
ATOM 1476 C C . SER A 1 194 ? 16.125 -3.561 11.094 1.00 77.75 194 SER A C 1
ATOM 1478 O O . SER A 1 194 ? 15.989 -4.283 10.109 1.00 77.75 194 SER A O 1
ATOM 1480 N N . PRO A 1 195 ? 17.095 -3.796 11.997 1.00 62.66 195 PRO A N 1
ATOM 1481 C CA . PRO A 1 195 ? 18.052 -4.899 11.861 1.00 62.66 195 PRO A CA 1
ATOM 1482 C C . PRO A 1 195 ? 17.448 -6.288 12.149 1.00 62.66 195 PRO A C 1
ATOM 1484 O O . PRO A 1 195 ? 18.160 -7.290 12.118 1.00 62.66 195 PRO A O 1
ATOM 1487 N N . THR A 1 196 ? 16.152 -6.373 12.466 1.00 64.94 196 THR A N 1
ATOM 1488 C CA . THR A 1 196 ? 15.476 -7.629 12.810 1.00 64.94 196 THR A CA 1
ATOM 1489 C C . THR A 1 196 ? 15.156 -8.512 11.587 1.00 64.94 196 THR A C 1
ATOM 1491 O O . THR A 1 196 ? 14.896 -8.008 10.493 1.00 64.94 196 THR A O 1
ATOM 1494 N N . PRO A 1 197 ? 15.122 -9.849 11.768 1.00 54.03 197 PRO A N 1
ATOM 1495 C CA . PRO A 1 197 ? 15.012 -10.854 10.703 1.00 54.03 197 PRO A CA 1
ATOM 1496 C C . PRO A 1 197 ? 13.641 -11.000 10.007 1.00 54.03 197 PRO A C 1
ATOM 1498 O O . PRO A 1 197 ? 13.523 -11.860 9.138 1.00 54.03 197 PRO A O 1
ATOM 1501 N N . ASP A 1 198 ? 12.637 -10.147 10.259 1.00 59.75 198 ASP A N 1
ATOM 1502 C CA . ASP A 1 198 ? 11.342 -10.164 9.526 1.00 59.75 198 ASP A CA 1
ATOM 1503 C C . ASP A 1 198 ? 11.442 -9.689 8.053 1.00 59.75 198 ASP A C 1
ATOM 1505 O O . ASP A 1 198 ? 10.445 -9.520 7.339 1.00 59.75 198 ASP A O 1
ATOM 1509 N N . LEU A 1 199 ? 12.680 -9.537 7.578 1.00 60.62 199 LEU A N 1
ATOM 1510 C CA . LEU A 1 199 ? 13.131 -9.186 6.234 1.00 60.62 199 LEU A CA 1
ATOM 1511 C C . LEU A 1 199 ? 12.426 -9.902 5.066 1.00 60.62 199 LEU A C 1
ATOM 1513 O O . LEU A 1 199 ? 12.192 -9.217 4.066 1.00 60.62 199 LEU A O 1
ATOM 1517 N N . PRO A 1 200 ? 12.069 -11.206 5.118 1.00 70.00 200 PRO A N 1
ATOM 1518 C CA . PRO A 1 200 ? 11.441 -11.867 3.973 1.00 70.00 200 PRO A CA 1
ATOM 1519 C C . PRO A 1 200 ? 10.099 -11.227 3.602 1.00 70.00 200 PRO A C 1
ATOM 1521 O O . PRO A 1 200 ? 9.864 -10.921 2.438 1.00 70.00 200 PRO A O 1
ATOM 1524 N N . SER A 1 201 ? 9.269 -10.911 4.603 1.00 80.19 201 SER A N 1
ATOM 1525 C CA . SER A 1 201 ? 7.927 -10.355 4.388 1.00 80.19 201 SER A CA 1
ATOM 1526 C C . SER A 1 201 ? 7.953 -8.958 3.754 1.00 80.19 201 SER A C 1
ATOM 1528 O O . SER A 1 201 ? 7.178 -8.674 2.841 1.00 80.19 201 SER A O 1
ATOM 1530 N N . ILE A 1 202 ? 8.886 -8.103 4.191 1.00 88.12 202 ILE A N 1
ATOM 1531 C CA . ILE A 1 202 ? 9.060 -6.745 3.661 1.00 88.12 202 ILE A CA 1
ATOM 1532 C C . ILE A 1 202 ? 9.643 -6.800 2.250 1.00 88.12 202 ILE A C 1
ATOM 1534 O O . ILE A 1 202 ? 9.194 -6.062 1.374 1.00 88.12 202 ILE A O 1
ATOM 1538 N N . LYS A 1 203 ? 10.614 -7.689 2.005 1.00 88.75 203 LYS A N 1
ATOM 1539 C CA . LYS A 1 203 ? 11.192 -7.878 0.671 1.00 88.75 203 LYS A CA 1
ATOM 1540 C C . LYS A 1 203 ? 10.112 -8.323 -0.320 1.00 88.75 203 LYS A C 1
ATOM 1542 O O . LYS A 1 203 ? 9.967 -7.707 -1.371 1.00 88.75 203 LYS A O 1
ATOM 1547 N N . ASP A 1 204 ? 9.298 -9.309 0.053 1.00 91.81 204 ASP A N 1
ATOM 1548 C CA . ASP A 1 204 ? 8.182 -9.791 -0.767 1.00 91.81 204 ASP A CA 1
ATOM 1549 C C . ASP A 1 204 ? 7.122 -8.710 -1.007 1.00 91.81 204 ASP A C 1
ATOM 1551 O O . ASP A 1 204 ? 6.536 -8.644 -2.085 1.00 91.81 204 ASP A O 1
ATOM 1555 N N . ALA A 1 205 ? 6.892 -7.827 -0.034 1.00 93.75 205 ALA A N 1
ATOM 1556 C CA . ALA A 1 205 ? 5.971 -6.705 -0.182 1.00 93.75 205 ALA A CA 1
ATOM 1557 C C . ALA A 1 205 ? 6.501 -5.636 -1.150 1.00 93.75 205 ALA A C 1
ATOM 1559 O O . ALA A 1 205 ? 5.746 -5.154 -1.998 1.00 93.75 205 ALA A O 1
ATOM 1560 N N . ILE A 1 206 ? 7.799 -5.308 -1.082 1.00 93.81 206 ILE A N 1
ATOM 1561 C CA . ILE A 1 206 ? 8.468 -4.448 -2.073 1.00 93.81 206 ILE A CA 1
ATOM 1562 C C . ILE A 1 206 ? 8.299 -5.061 -3.466 1.00 93.81 206 ILE A C 1
ATOM 1564 O O . ILE A 1 206 ? 7.917 -4.363 -4.405 1.00 93.81 206 ILE A O 1
ATOM 1568 N N . TRP A 1 207 ? 8.494 -6.376 -3.595 1.00 92.00 207 TRP A N 1
ATOM 1569 C CA . TRP A 1 207 ? 8.324 -7.066 -4.871 1.00 92.00 207 TRP A CA 1
ATOM 1570 C C . TRP A 1 207 ? 6.905 -7.044 -5.395 1.00 92.00 207 TRP A C 1
ATOM 1572 O O . TRP A 1 207 ? 6.714 -6.788 -6.580 1.00 92.00 207 TRP A O 1
ATOM 1582 N N . ALA A 1 208 ? 5.919 -7.267 -4.532 1.00 93.31 208 ALA A N 1
ATOM 1583 C CA . ALA A 1 208 ? 4.520 -7.161 -4.908 1.00 93.31 208 ALA A CA 1
ATOM 1584 C C . ALA A 1 208 ? 4.214 -5.758 -5.463 1.00 93.31 208 ALA A C 1
ATOM 1586 O O . ALA A 1 208 ? 3.580 -5.640 -6.510 1.00 93.31 208 ALA A O 1
ATOM 1587 N N . CYS A 1 209 ? 4.736 -4.704 -4.824 1.00 94.75 209 CYS A N 1
ATOM 1588 C CA . CYS A 1 209 ? 4.575 -3.328 -5.298 1.00 94.75 209 CYS A CA 1
ATOM 1589 C C . CYS A 1 209 ? 5.230 -3.101 -6.667 1.00 94.75 209 CYS A C 1
ATOM 1591 O O . CYS A 1 209 ? 4.596 -2.532 -7.551 1.00 94.75 209 CYS A O 1
ATOM 1593 N N . ILE A 1 210 ? 6.469 -3.565 -6.870 1.00 93.38 210 ILE A N 1
ATOM 1594 C CA . ILE A 1 210 ? 7.172 -3.423 -8.156 1.00 93.38 210 ILE A CA 1
ATOM 1595 C C . ILE A 1 210 ? 6.444 -4.190 -9.261 1.00 93.38 210 ILE A C 1
ATOM 1597 O O . ILE A 1 210 ? 6.191 -3.634 -10.327 1.00 93.38 210 ILE A O 1
ATOM 1601 N N . ALA A 1 211 ? 6.070 -5.444 -9.006 1.00 92.25 211 ALA A N 1
ATOM 1602 C CA . ALA A 1 211 ? 5.363 -6.276 -9.973 1.00 92.25 211 ALA A CA 1
ATOM 1603 C C . ALA A 1 211 ? 4.025 -5.648 -10.394 1.00 92.25 211 ALA A C 1
ATOM 1605 O O . ALA A 1 211 ? 3.687 -5.682 -11.574 1.00 92.25 211 ALA A O 1
ATOM 1606 N N . ALA A 1 212 ? 3.303 -5.025 -9.457 1.00 91.75 212 ALA A N 1
ATOM 1607 C CA . ALA A 1 212 ? 2.075 -4.288 -9.744 1.00 91.75 212 ALA A CA 1
ATOM 1608 C C . ALA A 1 212 ? 2.325 -2.934 -10.441 1.00 91.75 212 ALA A C 1
ATOM 1610 O O . ALA A 1 212 ? 1.481 -2.482 -11.209 1.00 91.75 212 ALA A O 1
ATOM 1611 N N . ALA A 1 213 ? 3.474 -2.289 -10.211 1.00 92.25 213 ALA A N 1
ATOM 1612 C CA . ALA A 1 213 ? 3.815 -0.999 -10.812 1.00 92.25 213 ALA A CA 1
ATOM 1613 C C . ALA A 1 213 ? 4.313 -1.119 -12.259 1.00 92.25 213 ALA A C 1
ATOM 1615 O O . ALA A 1 213 ? 4.080 -0.206 -13.050 1.00 92.25 213 ALA A O 1
ATOM 1616 N N . ILE A 1 214 ? 4.971 -2.230 -12.621 1.00 91.00 214 ILE A N 1
ATOM 1617 C CA . ILE A 1 214 ? 5.465 -2.479 -13.984 1.00 91.00 214 ILE A CA 1
ATOM 1618 C C . ILE A 1 214 ? 4.351 -2.325 -15.033 1.00 91.00 214 ILE A C 1
ATOM 1620 O O . ILE A 1 214 ? 4.500 -1.477 -15.899 1.00 91.00 214 ILE A O 1
ATOM 1624 N N . PRO A 1 215 ? 3.199 -3.013 -14.997 1.00 89.50 215 PRO A N 1
ATOM 1625 C CA . PRO A 1 215 ? 2.183 -2.822 -16.038 1.00 89.50 215 PRO A CA 1
ATOM 1626 C C . PRO A 1 215 ? 1.608 -1.392 -16.092 1.00 89.50 215 PRO A C 1
ATOM 1628 O O . PRO A 1 215 ? 0.944 -1.043 -17.062 1.00 89.50 215 PRO A O 1
ATOM 1631 N N . LEU A 1 216 ? 1.867 -0.560 -15.076 1.00 89.69 216 LEU A N 1
ATOM 1632 C CA . LEU A 1 216 ? 1.357 0.805 -14.967 1.00 89.69 216 LEU A CA 1
ATOM 1633 C C . LEU A 1 216 ? 2.362 1.885 -15.403 1.00 89.69 216 LEU A C 1
ATOM 1635 O O . LEU A 1 216 ? 2.037 3.074 -15.364 1.00 89.69 216 LEU A O 1
ATOM 1639 N N . TRP A 1 217 ? 3.593 1.525 -15.794 1.00 87.50 217 TRP A N 1
ATOM 1640 C CA . TRP A 1 217 ? 4.604 2.532 -16.154 1.00 87.50 217 TRP A CA 1
ATOM 1641 C C . TRP A 1 217 ? 4.225 3.306 -17.428 1.00 87.50 217 TRP A C 1
ATOM 1643 O O . TRP A 1 217 ? 4.574 4.482 -17.536 1.00 87.50 217 TRP A O 1
ATOM 1653 N N . GLU A 1 218 ? 3.469 2.682 -18.341 1.00 83.56 218 GLU A N 1
ATOM 1654 C CA . GLU A 1 218 ? 2.949 3.293 -19.578 1.00 83.56 218 GLU A CA 1
ATOM 1655 C C . GLU A 1 218 ? 1.575 3.957 -19.411 1.00 83.56 218 GLU A C 1
ATOM 1657 O O . GLU A 1 218 ? 1.189 4.781 -20.240 1.00 83.56 218 GLU A O 1
ATOM 1662 N N . THR A 1 219 ? 0.825 3.607 -18.362 1.00 77.88 219 THR A N 1
ATOM 1663 C CA . THR A 1 219 ? -0.558 4.063 -18.157 1.00 77.88 219 THR A CA 1
ATOM 1664 C C . THR A 1 219 ? -0.616 5.374 -17.360 1.00 77.88 219 THR A C 1
ATOM 1666 O O . THR A 1 219 ? 0.351 5.741 -16.702 1.00 77.88 219 THR A O 1
ATOM 1669 N N . ASP A 1 220 ? -1.762 6.063 -17.340 1.00 64.50 220 ASP A N 1
ATOM 1670 C CA . ASP A 1 220 ? -2.020 7.312 -16.579 1.00 64.50 220 ASP A CA 1
ATOM 1671 C C . ASP A 1 220 ? -1.395 8.615 -17.090 1.00 64.50 220 ASP A C 1
ATOM 1673 O O . ASP A 1 220 ? -1.036 9.490 -16.294 1.00 64.50 220 ASP A O 1
ATOM 1677 N N . PHE A 1 221 ? -1.304 8.813 -18.400 1.00 68.62 221 PHE A N 1
ATOM 1678 C CA . PHE A 1 221 ? -0.864 10.105 -18.926 1.00 68.62 221 PHE A CA 1
ATOM 1679 C C . PHE A 1 221 ? -1.969 10.765 -19.729 1.00 68.62 221 PHE A C 1
ATOM 1681 O O . PHE A 1 221 ? -2.433 10.235 -20.737 1.00 68.62 221 PHE A O 1
ATOM 1688 N N . SER A 1 222 ? -2.403 11.939 -19.268 1.00 59.44 222 SER A N 1
ATOM 1689 C CA . SER A 1 222 ? -3.192 12.830 -20.103 1.00 59.44 222 SER A CA 1
ATOM 1690 C C . SER A 1 222 ? -2.282 13.347 -21.214 1.00 59.44 222 SER A C 1
ATOM 1692 O O . SER A 1 222 ? -1.175 13.817 -20.958 1.00 59.44 222 SER A O 1
ATOM 1694 N N . ALA A 1 223 ? -2.743 13.286 -22.462 1.00 59.59 223 ALA A N 1
ATOM 1695 C CA . ALA A 1 223 ? -2.006 13.754 -23.640 1.00 59.59 223 ALA A CA 1
ATOM 1696 C C . ALA A 1 223 ? -1.819 15.291 -23.679 1.00 59.59 223 ALA A C 1
ATOM 1698 O O . ALA A 1 223 ? -1.721 15.879 -24.751 1.00 59.59 223 ALA A O 1
ATOM 1699 N N . HIS A 1 224 ? -1.892 15.971 -22.533 1.00 58.94 224 HIS A N 1
ATOM 1700 C CA . HIS A 1 224 ? -2.000 17.426 -22.409 1.00 58.94 224 HIS A CA 1
ATOM 1701 C C . HIS A 1 224 ? -0.819 18.046 -21.657 1.00 58.94 224 HIS A C 1
ATOM 1703 O O . HIS A 1 224 ? -0.831 19.245 -21.396 1.00 58.94 224 HIS A O 1
ATOM 1709 N N . THR A 1 225 ? 0.196 17.257 -21.298 1.00 67.50 225 THR A N 1
ATOM 1710 C CA . THR A 1 225 ? 1.433 17.770 -20.707 1.00 67.50 225 THR A CA 1
ATOM 1711 C C . THR A 1 225 ? 2.566 17.731 -21.727 1.00 67.50 225 THR A C 1
ATOM 1713 O O . THR A 1 225 ? 2.795 16.699 -22.351 1.00 67.50 225 THR A O 1
ATOM 1716 N N . ASP A 1 226 ? 3.335 18.819 -21.835 1.00 79.62 226 ASP A N 1
ATOM 1717 C CA . ASP A 1 226 ? 4.563 18.894 -22.657 1.00 79.62 226 ASP A CA 1
ATOM 1718 C C . ASP A 1 226 ? 5.693 17.970 -22.155 1.00 79.62 226 ASP A C 1
ATOM 1720 O O . ASP A 1 226 ? 6.758 17.859 -22.764 1.00 79.62 226 ASP A O 1
ATOM 1724 N N . TYR A 1 227 ? 5.475 17.317 -21.015 1.00 81.50 227 TYR A N 1
ATOM 1725 C CA . TYR A 1 227 ? 6.427 16.463 -20.331 1.00 81.50 227 TYR A CA 1
ATOM 1726 C C . TYR A 1 227 ? 6.009 14.994 -20.429 1.00 81.50 227 TYR A C 1
ATOM 1728 O O . TYR A 1 227 ? 4.859 14.654 -20.145 1.00 81.50 227 TYR A O 1
ATOM 1736 N N . ASP A 1 228 ? 6.963 14.135 -20.798 1.00 81.06 228 ASP A N 1
ATOM 1737 C CA . ASP A 1 228 ? 6.815 12.682 -20.789 1.00 81.06 228 ASP A CA 1
ATOM 1738 C C . ASP A 1 228 ? 7.391 12.105 -19.481 1.00 81.06 228 ASP A C 1
ATOM 1740 O O . ASP A 1 228 ? 8.611 12.083 -19.315 1.00 81.06 228 ASP A O 1
ATOM 1744 N N . PRO A 1 229 ? 6.546 11.644 -18.548 1.00 85.06 229 PRO A N 1
ATOM 1745 C CA . PRO A 1 229 ? 6.962 11.091 -17.254 1.00 85.06 229 PRO A CA 1
ATOM 1746 C C . PRO A 1 229 ? 7.445 9.635 -17.305 1.00 85.06 229 PRO A C 1
ATOM 1748 O O . PRO A 1 229 ? 7.947 9.133 -16.296 1.00 85.06 229 PRO A O 1
ATOM 1751 N N . ARG A 1 230 ? 7.285 8.920 -18.428 1.00 87.25 230 ARG A N 1
ATOM 1752 C CA . ARG A 1 230 ? 7.697 7.508 -18.545 1.00 87.25 230 ARG A CA 1
ATOM 1753 C C . ARG A 1 230 ? 9.160 7.264 -18.154 1.00 87.25 230 ARG A C 1
ATOM 1755 O O . ARG A 1 230 ? 9.402 6.294 -17.434 1.00 87.25 230 ARG A O 1
ATOM 1762 N N . PRO A 1 231 ? 10.134 8.110 -18.544 1.00 86.50 231 PRO A N 1
ATOM 1763 C CA . PRO A 1 231 ? 11.534 7.892 -18.196 1.00 86.50 231 PRO A CA 1
ATOM 1764 C C . PRO A 1 231 ? 11.756 7.910 -16.682 1.00 86.50 231 PRO A C 1
ATOM 1766 O O . PRO A 1 231 ? 12.400 7.006 -16.152 1.00 86.50 231 PRO A O 1
ATOM 1769 N N . ASP A 1 232 ? 11.160 8.872 -15.974 1.00 88.69 232 ASP A N 1
ATOM 1770 C CA . ASP A 1 232 ? 11.263 8.986 -14.516 1.00 88.69 232 ASP A CA 1
ATOM 1771 C C . ASP A 1 232 ? 10.637 7.780 -13.818 1.00 88.69 232 ASP A C 1
ATOM 1773 O O . ASP A 1 232 ? 11.195 7.255 -12.854 1.00 88.69 232 ASP A O 1
ATOM 1777 N N . ARG A 1 233 ? 9.505 7.287 -14.335 1.00 91.00 233 ARG A N 1
ATOM 1778 C CA . ARG A 1 233 ? 8.858 6.087 -13.800 1.00 91.00 233 ARG A CA 1
ATOM 1779 C C . ARG A 1 233 ? 9.735 4.843 -13.945 1.00 91.00 233 ARG A C 1
ATOM 1781 O O . ARG A 1 233 ? 9.989 4.130 -12.978 1.00 91.00 233 ARG A O 1
ATOM 1788 N N . ILE A 1 234 ? 10.266 4.607 -15.140 1.00 90.06 234 ILE A N 1
ATOM 1789 C CA . ILE A 1 234 ? 11.181 3.486 -15.385 1.00 90.06 234 ILE A CA 1
ATOM 1790 C C . ILE A 1 234 ? 12.399 3.588 -14.457 1.00 90.06 234 ILE A C 1
ATOM 1792 O O . ILE A 1 234 ? 12.780 2.594 -13.837 1.00 90.06 234 ILE A O 1
ATOM 1796 N N . CYS A 1 235 ? 12.970 4.787 -14.305 1.00 89.50 235 CYS A N 1
ATOM 1797 C CA . CYS A 1 235 ? 14.099 5.014 -13.406 1.00 89.50 235 CYS A CA 1
ATOM 1798 C C . CYS A 1 235 ? 13.747 4.690 -11.948 1.00 89.50 235 CYS A C 1
ATOM 1800 O O . CYS A 1 235 ? 14.547 4.050 -11.275 1.00 89.50 235 CYS A O 1
ATOM 1802 N N . GLN A 1 236 ? 12.556 5.057 -11.467 1.00 92.38 236 GLN A N 1
ATOM 1803 C CA . GLN A 1 236 ? 12.098 4.724 -10.112 1.00 92.38 236 GLN A CA 1
ATOM 1804 C C . GLN A 1 236 ? 11.929 3.214 -9.901 1.00 92.38 236 GLN A C 1
ATOM 1806 O O . GLN A 1 236 ? 12.396 2.692 -8.890 1.00 92.38 236 GLN A O 1
ATOM 1811 N N . ILE A 1 237 ? 11.315 2.492 -10.848 1.00 92.31 237 ILE A N 1
ATOM 1812 C CA . ILE A 1 237 ? 11.188 1.026 -10.762 1.00 92.31 237 ILE A CA 1
ATOM 1813 C C . ILE A 1 237 ? 12.575 0.386 -10.653 1.00 92.31 237 ILE A C 1
ATOM 1815 O O . ILE A 1 237 ? 12.828 -0.425 -9.761 1.00 92.31 237 ILE A O 1
ATOM 1819 N N . VAL A 1 238 ? 13.484 0.778 -11.545 1.00 89.62 238 VAL A N 1
ATOM 1820 C CA . VAL A 1 238 ? 14.841 0.231 -11.607 1.00 89.62 238 VAL A CA 1
ATOM 1821 C C . VAL A 1 238 ? 15.642 0.579 -10.357 1.00 89.62 238 VAL A C 1
ATOM 1823 O O . VAL A 1 238 ? 16.304 -0.295 -9.804 1.00 89.62 238 VAL A O 1
ATOM 1826 N N . TYR A 1 239 ? 15.520 1.809 -9.861 1.00 90.38 239 TYR A N 1
ATOM 1827 C CA . TYR A 1 239 ? 16.125 2.251 -8.609 1.00 90.38 239 TYR A CA 1
ATOM 1828 C C . TYR A 1 239 ? 15.668 1.393 -7.424 1.00 90.38 239 TYR A C 1
ATOM 1830 O O . TYR A 1 239 ? 16.485 0.939 -6.629 1.00 90.38 239 TYR A O 1
ATOM 1838 N N . ILE A 1 240 ? 14.373 1.089 -7.317 1.00 90.44 240 ILE A N 1
ATOM 1839 C CA . ILE A 1 240 ? 13.880 0.236 -6.230 1.00 90.44 240 ILE A CA 1
ATOM 1840 C C . ILE A 1 240 ? 14.323 -1.218 -6.425 1.00 90.44 240 ILE A C 1
ATOM 1842 O O . ILE A 1 240 ? 14.772 -1.814 -5.446 1.00 90.44 240 ILE A O 1
ATOM 1846 N N . CYS A 1 241 ? 14.259 -1.790 -7.640 1.00 88.75 241 CYS A N 1
ATOM 1847 C CA . CYS A 1 241 ? 14.794 -3.136 -7.941 1.00 88.75 241 CYS A CA 1
ATOM 1848 C C . CYS A 1 241 ? 16.268 -3.255 -7.510 1.00 88.75 241 CYS A C 1
ATOM 1850 O O . CYS A 1 241 ? 16.709 -4.282 -6.993 1.00 88.75 241 CYS A O 1
ATOM 1852 N N . PHE A 1 242 ? 17.021 -2.177 -7.722 1.00 85.56 242 PHE A N 1
ATOM 1853 C CA . PHE A 1 242 ? 18.420 -2.066 -7.355 1.00 85.56 242 PHE A CA 1
ATOM 1854 C C . PHE A 1 242 ? 18.610 -2.054 -5.836 1.00 85.56 242 PHE A C 1
ATOM 1856 O O . PHE A 1 242 ? 19.287 -2.928 -5.301 1.00 85.56 242 PHE A O 1
ATOM 1863 N N . LEU A 1 243 ? 17.950 -1.131 -5.126 1.00 84.62 243 LEU A N 1
ATOM 1864 C CA . LEU A 1 243 ? 18.043 -1.015 -3.663 1.00 84.62 243 LEU A CA 1
ATOM 1865 C C . LEU A 1 243 ? 17.609 -2.287 -2.928 1.00 84.62 243 LEU A C 1
ATOM 1867 O O . LEU A 1 243 ? 18.100 -2.608 -1.848 1.00 84.62 243 LEU A O 1
ATOM 1871 N N . SER A 1 244 ? 16.665 -3.021 -3.507 1.00 83.06 244 SER A N 1
ATOM 1872 C CA . SER A 1 244 ? 16.164 -4.269 -2.936 1.00 83.06 244 SER A CA 1
ATOM 1873 C C . SER A 1 244 ? 17.087 -5.470 -3.199 1.00 83.06 244 SER A C 1
ATOM 1875 O O . SER A 1 244 ? 16.933 -6.501 -2.526 1.00 83.06 244 SER A O 1
ATOM 1877 N N . GLY A 1 245 ? 18.083 -5.306 -4.081 1.00 80.44 245 GLY A N 1
ATOM 1878 C CA . GLY A 1 245 ? 19.165 -6.251 -4.361 1.00 80.44 245 GLY A CA 1
ATOM 1879 C C . GLY A 1 245 ? 18.805 -7.359 -5.353 1.00 80.44 245 GLY A C 1
ATOM 1880 O O . GLY A 1 245 ? 19.423 -8.419 -5.315 1.00 80.44 245 GLY A O 1
ATOM 1881 N N . ASP A 1 246 ? 17.780 -7.175 -6.190 1.00 81.38 246 ASP A N 1
ATOM 1882 C CA . ASP A 1 246 ? 17.363 -8.178 -7.180 1.00 81.38 246 ASP A CA 1
ATOM 1883 C C . ASP A 1 246 ? 16.798 -7.509 -8.446 1.00 81.38 246 ASP A C 1
ATOM 1885 O O . ASP A 1 246 ? 15.601 -7.248 -8.586 1.00 81.38 246 ASP A O 1
ATOM 1889 N N . LEU A 1 247 ? 17.691 -7.258 -9.406 1.00 81.19 247 LEU A N 1
ATOM 1890 C CA . LEU A 1 247 ? 17.347 -6.699 -10.715 1.00 81.19 247 LEU A CA 1
ATOM 1891 C C . LEU A 1 247 ? 16.665 -7.709 -11.650 1.00 81.19 247 LEU A C 1
ATOM 1893 O O . LEU A 1 247 ? 16.101 -7.291 -12.663 1.00 81.19 247 LEU A O 1
ATOM 1897 N N . SER A 1 248 ? 16.631 -9.008 -11.317 1.00 82.38 248 SER A N 1
ATOM 1898 C CA . SER A 1 248 ? 15.899 -10.009 -12.115 1.00 82.38 248 SER A CA 1
ATOM 1899 C C . SER A 1 248 ? 14.406 -9.704 -12.200 1.00 82.38 248 SER A C 1
ATOM 1901 O O . SER A 1 248 ? 13.757 -10.002 -13.199 1.00 82.38 248 SER A O 1
ATOM 1903 N N . ARG A 1 249 ? 13.865 -8.996 -11.207 1.00 82.56 249 ARG A N 1
ATOM 1904 C CA . ARG A 1 249 ? 12.465 -8.551 -11.177 1.00 82.56 249 ARG A CA 1
ATOM 1905 C C . ARG A 1 249 ? 12.154 -7.471 -12.202 1.00 82.56 249 ARG A C 1
ATOM 1907 O O . ARG A 1 249 ? 11.026 -7.376 -12.674 1.00 82.56 249 ARG A O 1
ATOM 1914 N N . CYS A 1 250 ? 13.172 -6.723 -12.606 1.00 85.69 250 CYS A N 1
ATOM 1915 C CA . CYS A 1 250 ? 13.087 -5.758 -13.685 1.00 85.69 250 CYS A CA 1
ATOM 1916 C C . CYS A 1 250 ? 13.256 -6.417 -15.076 1.00 85.69 250 CYS A C 1
ATOM 1918 O O . CYS A 1 250 ? 13.104 -5.735 -16.086 1.00 85.69 250 CYS A O 1
ATOM 1920 N N . ALA A 1 251 ? 13.499 -7.735 -15.177 1.00 84.00 251 ALA A N 1
ATOM 1921 C CA . ALA A 1 251 ? 13.672 -8.416 -16.465 1.00 84.00 251 ALA A CA 1
ATOM 1922 C C . ALA A 1 251 ? 12.447 -8.287 -17.382 1.00 84.00 251 ALA A C 1
ATOM 1924 O O . ALA A 1 251 ? 12.610 -8.045 -18.574 1.00 84.00 251 ALA A O 1
ATOM 1925 N N . GLY A 1 252 ? 11.228 -8.384 -16.837 1.00 82.44 252 GLY A N 1
ATOM 1926 C CA . GLY A 1 252 ? 9.997 -8.190 -17.614 1.00 82.44 252 GLY A CA 1
ATOM 1927 C C . GLY A 1 252 ? 9.879 -6.773 -18.182 1.00 82.44 252 GLY A C 1
ATOM 1928 O O . GLY A 1 252 ? 9.550 -6.603 -19.355 1.00 82.44 252 GLY A O 1
ATOM 1929 N N . LEU A 1 253 ? 10.242 -5.763 -17.382 1.00 86.31 253 LEU A N 1
ATOM 1930 C CA . LEU A 1 253 ? 10.325 -4.372 -17.828 1.00 86.31 253 LEU A CA 1
ATOM 1931 C C . LEU A 1 253 ? 11.371 -4.218 -18.937 1.00 86.31 253 LEU A C 1
ATOM 1933 O O . LEU A 1 253 ? 11.063 -3.695 -20.000 1.00 86.31 253 LEU A O 1
ATOM 1937 N N . PHE A 1 254 ? 12.590 -4.720 -18.738 1.00 85.81 254 PHE A N 1
ATOM 1938 C CA . PHE A 1 254 ? 13.650 -4.632 -19.744 1.00 85.81 254 PHE A CA 1
ATOM 1939 C C . PHE A 1 254 ? 13.316 -5.376 -21.038 1.00 85.81 254 PHE A C 1
ATOM 1941 O O . PHE A 1 254 ? 13.639 -4.884 -22.121 1.00 85.81 254 PHE A O 1
ATOM 1948 N N . ALA A 1 255 ? 12.654 -6.529 -20.945 1.00 83.69 255 ALA A N 1
ATOM 1949 C CA . ALA A 1 255 ? 12.158 -7.265 -22.098 1.00 83.69 255 ALA A CA 1
ATOM 1950 C C . ALA A 1 255 ? 11.113 -6.443 -22.863 1.00 83.69 255 ALA A C 1
ATOM 1952 O O . ALA A 1 255 ? 11.252 -6.305 -24.073 1.00 83.69 255 ALA A O 1
ATOM 1953 N N . SER A 1 256 ? 10.153 -5.830 -22.160 1.00 83.94 256 SER A N 1
ATOM 1954 C CA . SER A 1 256 ? 9.143 -4.935 -22.744 1.00 83.94 256 SER A CA 1
ATOM 1955 C C . SER A 1 256 ? 9.762 -3.697 -23.403 1.00 83.94 256 SER A C 1
ATOM 1957 O O . SER A 1 256 ? 9.398 -3.342 -24.520 1.00 83.94 256 SER A O 1
ATOM 1959 N N . LEU A 1 257 ? 10.764 -3.077 -22.773 1.00 83.81 257 LEU A N 1
ATOM 1960 C CA . LEU A 1 257 ? 11.491 -1.951 -23.370 1.00 83.81 257 LEU A CA 1
ATOM 1961 C C . LEU A 1 257 ? 12.277 -2.360 -24.620 1.00 83.81 257 LEU A C 1
ATOM 1963 O O . LEU A 1 257 ? 12.472 -1.550 -25.526 1.00 83.81 257 LEU A O 1
ATOM 1967 N N . SER A 1 258 ? 12.728 -3.615 -24.656 1.00 80.62 258 SER A N 1
ATOM 1968 C CA . SER A 1 258 ? 13.506 -4.185 -25.753 1.00 80.62 258 SER A CA 1
ATOM 1969 C C . SER A 1 258 ? 12.651 -4.771 -26.876 1.00 80.62 258 SER A C 1
ATOM 1971 O O . SER A 1 258 ? 13.172 -4.969 -27.972 1.00 80.62 258 SER A O 1
ATOM 1973 N N . SER A 1 259 ? 11.377 -5.085 -26.629 1.00 76.50 259 SER A N 1
ATOM 1974 C CA . SER A 1 259 ? 10.416 -5.533 -27.640 1.00 76.50 259 SER A CA 1
ATOM 1975 C C . SER A 1 259 ? 9.851 -4.321 -28.373 1.00 76.50 259 SER A C 1
ATOM 1977 O O . SER A 1 259 ? 8.671 -3.995 -28.284 1.00 76.50 259 SER A O 1
ATOM 1979 N N . THR A 1 260 ? 10.722 -3.587 -29.057 1.00 65.06 260 THR A N 1
ATOM 1980 C CA . THR A 1 260 ? 10.280 -2.582 -30.017 1.00 65.06 260 THR A CA 1
ATOM 1981 C C . THR A 1 260 ? 9.942 -3.310 -31.313 1.00 65.06 260 THR A C 1
ATOM 1983 O O . THR A 1 260 ? 10.785 -3.457 -32.189 1.00 65.06 260 THR A O 1
ATOM 1986 N N . ASP A 1 261 ? 8.685 -3.739 -31.455 1.00 64.50 261 ASP A N 1
ATOM 1987 C CA . ASP A 1 261 ? 8.118 -4.221 -32.731 1.00 64.50 261 ASP A CA 1
ATOM 1988 C C . ASP A 1 261 ? 7.920 -3.067 -33.744 1.00 64.50 261 ASP A C 1
ATOM 1990 O O . ASP A 1 261 ? 7.142 -3.148 -34.697 1.00 64.50 261 ASP A O 1
ATOM 1994 N N . THR A 1 262 ? 8.595 -1.936 -33.532 1.00 62.22 262 THR A N 1
ATOM 1995 C CA . THR A 1 262 ? 8.427 -0.721 -34.316 1.00 62.22 262 THR A CA 1
ATOM 1996 C C . THR A 1 262 ? 9.185 -0.835 -35.634 1.00 62.22 262 THR A C 1
ATOM 1998 O O . THR A 1 262 ? 10.407 -0.919 -35.686 1.00 62.22 262 THR A O 1
ATOM 2001 N N . VAL A 1 263 ? 8.441 -0.793 -36.740 1.00 65.00 263 VAL A N 1
ATOM 2002 C CA . VAL A 1 263 ? 9.001 -0.858 -38.103 1.00 65.00 263 VAL A CA 1
ATOM 2003 C C . VAL A 1 263 ? 9.563 0.505 -38.554 1.00 65.00 263 VAL A C 1
ATOM 2005 O O . VAL A 1 263 ? 10.321 0.588 -39.517 1.00 65.00 263 VAL A O 1
ATOM 2008 N N . ASN A 1 264 ? 9.221 1.599 -37.860 1.00 83.12 264 ASN A N 1
ATOM 2009 C CA . ASN A 1 264 ? 9.607 2.959 -38.240 1.00 83.12 264 ASN A CA 1
ATOM 2010 C C . ASN A 1 264 ? 10.834 3.467 -37.456 1.00 83.12 264 ASN A C 1
ATOM 2012 O O . ASN A 1 264 ? 10.792 3.627 -36.236 1.00 83.12 264 ASN A O 1
ATOM 2016 N N . VAL A 1 265 ? 11.895 3.825 -38.186 1.00 78.69 265 VAL A N 1
ATOM 2017 C CA . VAL A 1 265 ? 13.149 4.399 -37.664 1.00 78.69 265 VAL A CA 1
ATOM 2018 C C . VAL A 1 265 ? 12.924 5.626 -36.774 1.00 78.69 265 VAL A C 1
ATOM 2020 O O . VAL A 1 265 ? 13.606 5.775 -35.763 1.00 78.69 265 VAL A O 1
ATOM 2023 N N . GLU A 1 266 ? 11.968 6.497 -37.099 1.00 78.88 266 GLU A N 1
ATOM 2024 C CA . GLU A 1 266 ? 11.682 7.698 -36.303 1.00 78.88 266 GLU A CA 1
ATOM 2025 C C . GLU A 1 266 ? 11.146 7.343 -34.909 1.00 78.88 266 GLU A C 1
ATOM 2027 O O . GLU A 1 266 ? 11.579 7.916 -33.908 1.00 78.88 266 GLU A O 1
ATOM 2032 N N . GLN A 1 267 ? 10.270 6.338 -34.829 1.00 80.56 267 GLN A N 1
ATOM 2033 C CA . GLN A 1 267 ? 9.744 5.840 -33.558 1.00 80.56 267 GLN A CA 1
ATOM 2034 C C . GLN A 1 267 ? 10.843 5.178 -32.727 1.00 80.56 267 GLN A C 1
ATOM 2036 O O . GLN A 1 267 ? 10.909 5.408 -31.523 1.00 80.56 267 GLN A O 1
ATOM 2041 N N . ILE A 1 268 ? 11.741 4.418 -33.365 1.00 79.75 268 ILE A N 1
ATOM 2042 C CA . ILE A 1 268 ? 12.904 3.822 -32.696 1.00 79.75 268 ILE A CA 1
ATOM 2043 C C . ILE A 1 268 ? 13.798 4.917 -32.101 1.00 79.75 268 ILE A C 1
ATOM 2045 O O . ILE A 1 268 ? 14.143 4.861 -30.921 1.00 79.75 268 ILE A O 1
ATOM 2049 N N . VAL A 1 269 ? 14.162 5.937 -32.887 1.00 80.44 269 VAL A N 1
ATOM 2050 C CA . VAL A 1 269 ? 14.999 7.054 -32.412 1.00 80.44 269 VAL A CA 1
ATOM 2051 C C . VAL A 1 269 ? 14.341 7.756 -31.231 1.00 80.44 269 VAL A C 1
ATOM 2053 O O . VAL A 1 269 ? 15.005 8.017 -30.225 1.00 80.44 269 VAL A O 1
ATOM 2056 N N . GLN A 1 270 ? 13.040 8.035 -31.328 1.00 82.38 270 GLN A N 1
ATOM 2057 C CA . GLN A 1 270 ? 12.304 8.690 -30.256 1.00 82.38 270 GLN A CA 1
ATOM 2058 C C . GLN A 1 270 ? 12.252 7.821 -28.994 1.00 82.38 270 GLN A C 1
ATOM 2060 O O . GLN A 1 270 ? 12.523 8.326 -27.908 1.00 82.38 270 GLN A O 1
ATOM 2065 N N . HIS A 1 271 ? 11.992 6.518 -29.125 1.00 82.38 271 HIS A N 1
ATOM 2066 C CA . HIS A 1 271 ? 11.973 5.571 -28.007 1.00 82.38 271 HIS A CA 1
ATOM 2067 C C . HIS A 1 271 ? 13.326 5.499 -27.297 1.00 82.38 271 HIS A C 1
ATOM 2069 O O . HIS A 1 271 ? 13.404 5.628 -26.077 1.00 82.38 271 HIS A O 1
ATOM 2075 N N . VAL A 1 272 ? 14.426 5.389 -28.045 1.00 82.50 272 VAL A N 1
ATOM 2076 C CA . VAL A 1 272 ? 15.769 5.356 -27.449 1.00 82.50 272 VAL A CA 1
ATOM 2077 C C . VAL A 1 272 ? 16.119 6.693 -26.794 1.00 82.50 272 VAL A C 1
ATOM 2079 O O . VAL A 1 272 ? 16.694 6.719 -25.705 1.00 82.50 272 VAL A O 1
ATOM 2082 N N . LYS A 1 273 ? 15.764 7.819 -27.423 1.00 82.00 273 LYS A N 1
ATOM 2083 C CA . LYS A 1 273 ? 16.042 9.156 -26.886 1.00 82.00 273 LYS A CA 1
ATOM 2084 C C . LYS A 1 273 ? 15.271 9.436 -25.601 1.00 82.00 273 LYS A C 1
ATOM 2086 O O . LYS A 1 273 ? 15.846 10.008 -24.678 1.00 82.00 273 LYS A O 1
ATOM 2091 N N . VAL A 1 274 ? 13.995 9.069 -25.565 1.00 83.44 274 VAL A N 1
ATOM 2092 C CA . VAL A 1 274 ? 13.103 9.357 -24.441 1.00 83.44 274 VAL A CA 1
ATOM 2093 C C . VAL A 1 274 ? 13.294 8.344 -23.323 1.00 83.44 274 VAL A C 1
ATOM 2095 O O . VAL A 1 274 ? 13.398 8.751 -22.179 1.00 83.44 274 VAL A O 1
ATOM 2098 N N . ILE A 1 275 ? 13.400 7.050 -23.623 1.00 84.56 275 ILE A N 1
ATOM 2099 C CA . ILE A 1 275 ? 13.408 6.004 -22.595 1.00 84.56 275 ILE A CA 1
ATOM 2100 C C . ILE A 1 275 ? 14.818 5.488 -22.308 1.00 84.56 275 ILE A C 1
ATOM 2102 O O . ILE A 1 275 ? 15.290 5.576 -21.174 1.00 84.56 275 ILE A O 1
ATOM 2106 N N . HI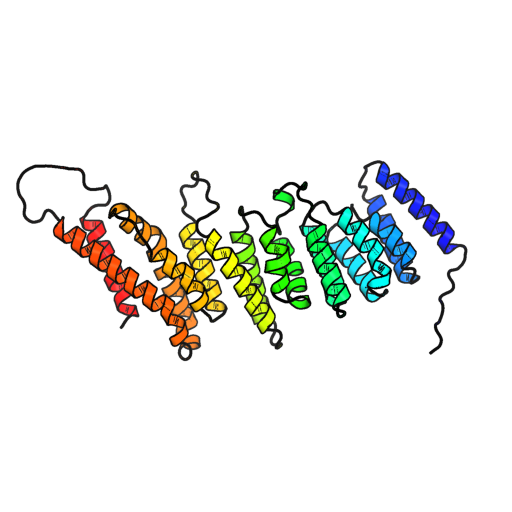S A 1 276 ? 15.518 4.963 -23.318 1.00 82.69 276 HIS A N 1
ATOM 2107 C CA . HIS A 1 276 ? 16.784 4.258 -23.080 1.00 82.69 276 HIS A CA 1
ATOM 2108 C C . HIS A 1 276 ? 17.881 5.194 -22.569 1.00 82.69 276 HIS A C 1
ATOM 2110 O O . HIS A 1 276 ? 18.642 4.821 -21.682 1.00 82.69 276 HIS A O 1
ATOM 2116 N N . LEU A 1 277 ? 17.980 6.411 -23.107 1.00 82.50 277 LEU A N 1
ATOM 2117 C CA . LEU A 1 277 ? 19.030 7.347 -22.717 1.00 82.50 277 LEU A CA 1
ATOM 2118 C C . LEU A 1 277 ? 18.922 7.825 -21.262 1.00 82.50 277 LEU A C 1
ATOM 2120 O O . LEU A 1 277 ? 19.931 7.741 -20.556 1.00 82.50 277 LEU A O 1
ATOM 2124 N N . PRO A 1 278 ? 17.766 8.327 -20.785 1.00 84.00 278 PRO A N 1
ATOM 2125 C CA . PRO A 1 278 ? 17.609 8.663 -19.373 1.00 84.00 278 PRO A CA 1
ATOM 2126 C C . PRO A 1 278 ? 17.842 7.461 -18.466 1.00 84.00 278 PRO A C 1
ATOM 2128 O O . PRO A 1 278 ? 18.544 7.592 -17.468 1.00 84.00 278 PRO A O 1
ATOM 2131 N N . LEU A 1 279 ? 17.360 6.281 -18.866 1.00 82.75 279 LEU A N 1
ATOM 2132 C CA . LEU A 1 279 ? 17.573 5.056 -18.111 1.00 82.75 279 LEU A CA 1
ATOM 2133 C C . LEU A 1 279 ? 19.062 4.693 -17.992 1.00 82.75 279 LEU A C 1
ATOM 2135 O O . LEU A 1 279 ? 19.529 4.404 -16.895 1.00 82.75 279 LEU A O 1
ATOM 2139 N N . ILE A 1 280 ? 19.832 4.763 -19.084 1.00 82.00 280 ILE A N 1
ATOM 2140 C CA . ILE A 1 280 ? 21.288 4.537 -19.059 1.00 82.00 280 ILE A CA 1
ATOM 2141 C C . ILE A 1 280 ? 21.974 5.533 -18.121 1.00 82.00 280 ILE A C 1
ATOM 2143 O O . ILE A 1 280 ? 22.854 5.144 -17.358 1.00 82.00 280 ILE A O 1
ATOM 2147 N N . LYS A 1 281 ? 21.581 6.813 -18.152 1.00 81.62 281 LYS A N 1
ATOM 2148 C CA . LYS A 1 281 ? 22.148 7.833 -17.256 1.00 81.62 281 LYS A CA 1
ATOM 2149 C C . LYS A 1 281 ? 21.838 7.543 -15.788 1.00 81.62 281 LYS A C 1
ATOM 2151 O O . LYS A 1 281 ? 22.746 7.610 -14.967 1.00 81.62 281 LYS A O 1
ATOM 2156 N N . ALA A 1 282 ? 20.587 7.211 -15.472 1.00 79.38 282 ALA A N 1
ATOM 2157 C CA . ALA A 1 282 ? 20.170 6.869 -14.115 1.00 79.38 282 ALA A CA 1
ATOM 2158 C C . ALA A 1 282 ? 20.897 5.619 -13.604 1.00 79.38 282 ALA A C 1
ATOM 2160 O O . ALA A 1 282 ? 21.365 5.585 -12.472 1.00 79.38 282 ALA A O 1
ATOM 2161 N N . LEU A 1 283 ? 21.059 4.614 -14.462 1.00 76.19 283 LEU A N 1
ATOM 2162 C CA . LEU A 1 283 ? 21.789 3.396 -14.133 1.00 76.19 283 LEU A CA 1
ATOM 2163 C C . LEU A 1 283 ? 23.278 3.653 -13.920 1.00 76.19 283 LEU A C 1
ATOM 2165 O O . LEU A 1 283 ? 23.828 3.178 -12.936 1.00 76.19 283 LEU A O 1
ATOM 2169 N N . ASN A 1 284 ? 23.919 4.447 -14.779 1.00 77.00 284 ASN A N 1
ATOM 2170 C CA . ASN A 1 284 ? 25.309 4.863 -14.590 1.00 77.00 284 ASN A CA 1
ATOM 2171 C C . ASN A 1 284 ? 25.505 5.542 -13.222 1.00 77.00 284 ASN A C 1
ATOM 2173 O O . ASN A 1 284 ? 26.420 5.190 -12.477 1.00 77.00 284 ASN A O 1
ATOM 2177 N N . PHE A 1 285 ? 24.604 6.460 -12.864 1.00 81.44 285 PHE A N 1
ATOM 2178 C CA . PHE A 1 285 ? 24.613 7.098 -11.551 1.00 81.44 285 PHE A CA 1
ATOM 2179 C C . PHE A 1 285 ? 24.527 6.064 -10.417 1.00 81.44 285 PHE A C 1
ATOM 2181 O O . PHE A 1 285 ? 25.390 6.050 -9.543 1.00 81.44 285 PHE A O 1
ATOM 2188 N N . LEU A 1 286 ? 23.572 5.129 -10.491 1.00 77.00 286 LEU A N 1
ATOM 2189 C CA . LEU A 1 286 ? 23.400 4.080 -9.482 1.00 77.00 286 LEU A CA 1
ATOM 2190 C C . LEU A 1 286 ? 24.610 3.162 -9.339 1.00 77.00 286 LEU A C 1
ATOM 2192 O O . LEU A 1 286 ? 25.021 2.846 -8.226 1.00 77.00 286 LEU A O 1
ATOM 2196 N N . PHE A 1 287 ? 25.189 2.727 -10.458 1.00 74.44 287 PHE A N 1
ATOM 2197 C CA . PHE A 1 287 ? 26.391 1.907 -10.420 1.00 74.44 287 PHE A CA 1
ATOM 2198 C C . PHE A 1 287 ? 27.548 2.688 -9.818 1.00 74.44 287 PHE A C 1
ATOM 2200 O O . PHE A 1 287 ? 28.214 2.174 -8.934 1.00 74.44 287 PHE A O 1
ATOM 2207 N N . THR A 1 288 ? 27.759 3.937 -10.223 1.00 78.19 288 THR A N 1
ATOM 2208 C CA . THR A 1 288 ? 28.851 4.755 -9.682 1.00 78.19 288 THR A CA 1
ATOM 2209 C C . THR A 1 288 ? 28.737 4.935 -8.166 1.00 78.19 288 THR A C 1
ATOM 2211 O O . THR A 1 288 ? 29.746 4.827 -7.473 1.00 78.19 288 THR A O 1
ATOM 2214 N N . GLU A 1 289 ? 27.527 5.141 -7.639 1.00 78.69 289 GLU A N 1
ATOM 2215 C CA . GLU A 1 289 ? 27.313 5.301 -6.194 1.00 78.69 289 GLU A CA 1
ATOM 2216 C C . GLU A 1 289 ? 27.467 3.999 -5.391 1.00 78.69 289 GLU A C 1
ATOM 2218 O O . GLU A 1 289 ? 27.888 4.044 -4.238 1.00 78.69 289 GLU A O 1
ATOM 2223 N N . HIS A 1 290 ? 27.160 2.840 -5.981 1.00 73.44 290 HIS A N 1
ATOM 2224 C CA . HIS A 1 290 ? 27.015 1.578 -5.239 1.00 73.44 290 HIS A CA 1
ATOM 2225 C C . HIS A 1 290 ? 27.892 0.420 -5.763 1.0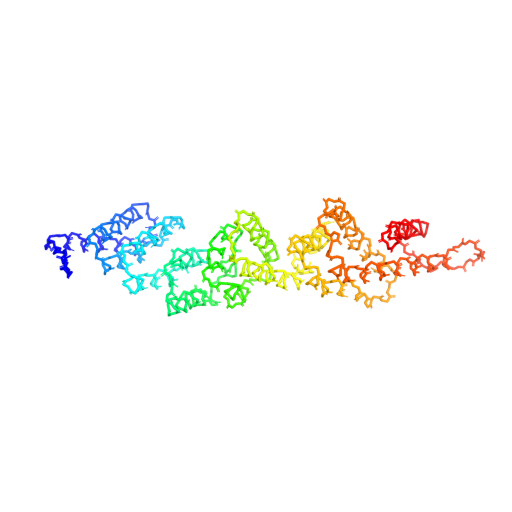0 73.44 290 HIS A C 1
ATOM 2227 O O . HIS A 1 290 ? 27.727 -0.727 -5.347 1.00 73.44 290 HIS A O 1
ATOM 2233 N N . ILE A 1 291 ? 28.834 0.682 -6.678 1.00 66.12 291 ILE A N 1
ATOM 2234 C CA . ILE A 1 291 ? 29.674 -0.334 -7.348 1.00 66.12 291 ILE A CA 1
ATOM 2235 C C . ILE A 1 291 ? 30.469 -1.187 -6.352 1.00 66.12 291 ILE A C 1
ATOM 2237 O O . ILE A 1 291 ? 30.586 -2.399 -6.543 1.00 66.12 291 ILE A O 1
ATOM 2241 N N . LEU A 1 292 ? 31.003 -0.572 -5.292 1.00 61.06 292 LEU A N 1
ATOM 2242 C CA . LEU A 1 292 ? 31.873 -1.257 -4.331 1.00 61.06 292 LEU A CA 1
ATOM 2243 C C . LEU A 1 292 ? 31.106 -2.281 -3.484 1.00 61.06 292 LEU A C 1
ATOM 2245 O O . LEU A 1 292 ? 31.643 -3.345 -3.185 1.00 61.06 292 LEU A O 1
ATOM 2249 N N . ASP A 1 293 ? 29.835 -2.010 -3.191 1.00 65.50 293 ASP A N 1
ATOM 2250 C CA . ASP A 1 293 ? 28.988 -2.887 -2.376 1.00 65.50 293 ASP A CA 1
ATOM 2251 C C . ASP A 1 293 ? 28.409 -4.064 -3.182 1.00 65.50 293 ASP A C 1
ATOM 2253 O O . ASP A 1 293 ? 27.959 -5.062 -2.619 1.00 65.50 293 ASP A O 1
ATOM 2257 N N . MET A 1 294 ? 28.434 -3.980 -4.517 1.00 59.16 294 MET A N 1
ATOM 2258 C CA . MET A 1 294 ? 27.771 -4.939 -5.409 1.00 59.16 294 MET A CA 1
ATOM 2259 C C . MET A 1 294 ? 28.700 -5.897 -6.153 1.00 59.16 294 MET A C 1
ATOM 2261 O O . MET A 1 294 ? 28.210 -6.826 -6.799 1.00 59.16 294 MET A O 1
ATOM 2265 N N . ALA A 1 295 ? 30.020 -5.721 -6.061 1.00 57.59 295 ALA A N 1
ATOM 2266 C CA . ALA A 1 295 ? 31.002 -6.591 -6.712 1.00 57.59 295 ALA A CA 1
ATOM 2267 C C . ALA A 1 295 ? 30.742 -8.114 -6.542 1.00 57.59 295 ALA A C 1
ATOM 2269 O O . ALA A 1 295 ? 30.856 -8.836 -7.537 1.00 57.59 295 ALA A O 1
ATOM 2270 N N . PRO A 1 296 ? 30.323 -8.644 -5.368 1.00 61.00 296 PRO A N 1
ATOM 2271 C CA . PRO A 1 296 ? 30.037 -10.078 -5.224 1.00 61.00 296 PRO A CA 1
ATOM 2272 C C . PRO A 1 296 ? 28.709 -10.537 -5.860 1.00 61.00 296 PRO A C 1
ATOM 2274 O O . PRO A 1 296 ? 28.467 -11.738 -5.976 1.00 61.00 296 PRO A O 1
ATOM 2277 N N . HIS A 1 297 ? 27.843 -9.618 -6.295 1.00 62.41 297 HIS A N 1
ATOM 2278 C CA . HIS A 1 297 ? 26.484 -9.900 -6.776 1.00 62.41 297 HIS A CA 1
ATOM 2279 C C . HIS A 1 297 ? 26.316 -9.744 -8.293 1.00 62.41 297 HIS A C 1
ATOM 2281 O O . HIS A 1 297 ? 25.200 -9.693 -8.808 1.00 62.41 297 HIS A O 1
ATOM 2287 N N . TRP A 1 298 ? 27.424 -9.742 -9.031 1.00 59.03 298 TRP A N 1
ATOM 2288 C CA . TRP A 1 298 ? 27.474 -9.560 -10.482 1.00 59.03 298 TRP A CA 1
ATOM 2289 C C . TRP A 1 298 ? 26.502 -10.423 -11.326 1.00 59.03 298 TRP A C 1
ATOM 2291 O O . TRP A 1 298 ? 25.966 -9.904 -12.308 1.00 59.03 298 TRP A O 1
ATOM 2301 N N . PRO A 1 299 ? 26.183 -11.691 -10.972 1.00 60.53 299 PRO A N 1
ATOM 2302 C CA . PRO A 1 299 ? 25.184 -12.482 -11.704 1.00 60.53 299 PRO A CA 1
ATOM 2303 C C . PRO A 1 299 ? 23.774 -11.868 -11.719 1.00 60.53 299 PRO A C 1
ATOM 2305 O O . PRO A 1 299 ? 23.008 -12.114 -12.646 1.00 60.53 299 PRO A O 1
ATOM 2308 N N . ILE A 1 300 ? 23.438 -11.027 -10.735 1.00 61.59 300 ILE A N 1
ATOM 2309 C CA . ILE A 1 300 ? 22.136 -10.349 -10.619 1.00 61.59 300 ILE A CA 1
ATOM 2310 C C . ILE A 1 300 ? 21.959 -9.280 -11.721 1.00 61.59 300 ILE A C 1
ATOM 2312 O O . ILE A 1 300 ? 20.839 -8.863 -12.012 1.00 61.59 300 ILE A O 1
ATOM 2316 N N . LEU A 1 301 ? 23.044 -8.878 -12.396 1.00 68.62 301 LEU A N 1
ATOM 2317 C CA . LEU A 1 301 ? 23.040 -7.865 -13.456 1.00 68.62 301 LEU A CA 1
ATOM 2318 C C . LEU A 1 301 ? 22.741 -8.418 -14.861 1.00 68.62 301 LEU A C 1
ATOM 2320 O O . LEU A 1 301 ? 22.726 -7.644 -15.816 1.00 68.62 301 LEU A O 1
ATOM 2324 N N . GLU A 1 302 ? 22.522 -9.726 -15.036 1.00 76.19 302 GLU A N 1
ATOM 2325 C CA . GLU A 1 302 ? 22.299 -10.320 -16.367 1.00 76.19 302 GLU A CA 1
ATOM 2326 C C . GLU A 1 302 ? 21.144 -9.667 -17.159 1.00 76.19 302 GLU A C 1
ATOM 2328 O O . GLU A 1 302 ? 21.402 -9.239 -18.288 1.00 76.19 302 GLU A O 1
ATOM 2333 N N . PRO A 1 303 ? 19.938 -9.447 -16.592 1.00 73.62 303 PRO A N 1
ATOM 2334 C CA . PRO A 1 303 ? 18.848 -8.798 -17.324 1.00 73.62 303 PRO A CA 1
ATOM 2335 C C . PRO A 1 303 ? 19.235 -7.408 -17.835 1.00 73.62 303 PRO A C 1
ATOM 2337 O O . PRO A 1 303 ? 18.825 -6.979 -18.915 1.00 73.62 303 PRO A O 1
ATOM 2340 N N . PHE A 1 304 ? 20.066 -6.710 -17.062 1.00 72.38 304 PHE A N 1
ATOM 2341 C CA . PHE A 1 304 ? 20.570 -5.395 -17.413 1.00 72.38 304 PHE A CA 1
ATOM 2342 C C . PH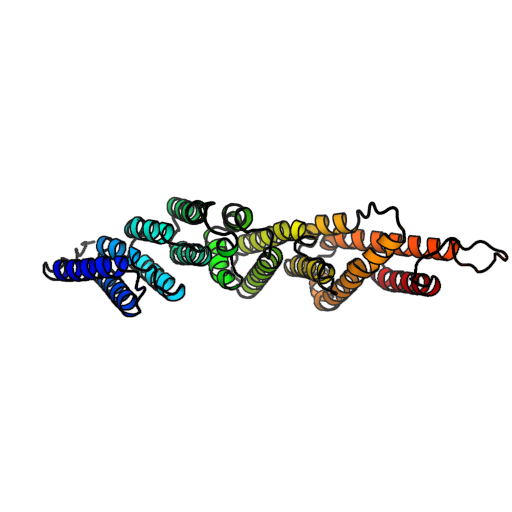E A 1 304 ? 21.632 -5.457 -18.517 1.00 72.38 304 PHE A C 1
ATOM 2344 O O . PHE A 1 304 ? 21.587 -4.664 -19.457 1.00 72.38 304 PHE A O 1
ATOM 2351 N N . ARG A 1 305 ? 22.550 -6.427 -18.471 1.00 74.06 305 ARG A N 1
ATOM 2352 C CA . ARG A 1 305 ? 23.515 -6.669 -19.556 1.00 74.06 305 ARG A CA 1
ATOM 2353 C C . ARG A 1 305 ? 22.804 -6.967 -20.870 1.00 74.06 305 ARG A C 1
ATOM 2355 O O . ARG A 1 305 ? 23.152 -6.386 -21.895 1.00 74.06 305 ARG A O 1
ATOM 2362 N N . SER A 1 306 ? 21.775 -7.807 -20.820 1.00 78.19 306 SER A N 1
ATOM 2363 C CA . SER A 1 306 ? 20.928 -8.125 -21.968 1.00 78.19 306 SER A CA 1
ATOM 2364 C C . SER A 1 306 ? 20.219 -6.877 -22.518 1.00 78.19 306 SER A C 1
ATOM 2366 O O . SER A 1 306 ? 20.227 -6.648 -23.730 1.00 78.19 306 SER A O 1
ATOM 2368 N N . PHE A 1 307 ? 19.695 -6.005 -21.650 1.00 82.00 307 PHE A N 1
ATOM 2369 C CA . PHE A 1 307 ? 19.131 -4.707 -22.043 1.00 82.00 307 PHE A CA 1
ATOM 2370 C C . PHE A 1 307 ? 20.163 -3.763 -22.689 1.00 82.00 307 PHE A C 1
ATOM 2372 O O . PHE A 1 307 ? 19.894 -3.177 -23.743 1.00 82.00 307 PHE A O 1
ATOM 2379 N N . LEU A 1 308 ? 21.354 -3.621 -22.098 1.00 77.62 308 LEU A N 1
ATOM 2380 C CA . LEU A 1 308 ? 22.422 -2.775 -22.640 1.00 77.62 308 LEU A CA 1
ATOM 2381 C C . LEU A 1 308 ? 22.920 -3.280 -23.991 1.00 77.62 308 LEU A C 1
ATOM 2383 O O . LEU A 1 308 ? 23.059 -2.486 -24.918 1.00 77.62 308 LEU A O 1
ATOM 2387 N N . ALA A 1 309 ? 23.148 -4.588 -24.125 1.00 79.44 309 ALA A N 1
ATOM 2388 C CA . ALA A 1 309 ? 23.588 -5.199 -25.373 1.00 79.44 309 ALA A CA 1
ATOM 2389 C C . ALA A 1 309 ? 22.574 -4.954 -26.500 1.00 79.44 309 ALA A C 1
ATOM 2391 O O . ALA A 1 309 ? 22.955 -4.564 -27.605 1.00 79.44 309 ALA A O 1
ATOM 2392 N N . ARG A 1 310 ? 21.272 -5.096 -26.213 1.00 79.69 310 ARG A N 1
ATOM 2393 C CA . ARG A 1 310 ? 20.206 -4.768 -27.172 1.00 79.69 310 ARG A CA 1
ATOM 2394 C C . ARG A 1 310 ? 20.155 -3.280 -27.497 1.00 79.69 310 ARG A C 1
ATOM 2396 O O . ARG A 1 310 ? 20.030 -2.921 -28.663 1.00 79.69 310 ARG A O 1
ATOM 2403 N N . THR A 1 311 ? 20.306 -2.413 -26.499 1.00 78.50 311 THR A N 1
ATOM 2404 C CA . THR A 1 311 ? 20.348 -0.960 -26.717 1.00 78.50 311 THR A CA 1
ATOM 2405 C C . THR A 1 311 ? 21.540 -0.560 -27.587 1.00 78.50 311 THR A C 1
ATOM 2407 O O . THR A 1 311 ? 21.403 0.280 -28.476 1.00 78.50 311 THR A O 1
ATOM 2410 N N . LEU A 1 312 ? 22.699 -1.192 -27.385 1.00 76.69 312 LEU A N 1
ATOM 2411 C CA . LEU A 1 312 ? 23.886 -0.991 -28.209 1.00 76.69 312 LEU A CA 1
ATOM 2412 C C . LEU A 1 312 ? 23.652 -1.460 -29.647 1.00 76.69 312 LEU A C 1
ATOM 2414 O O . LEU A 1 312 ? 23.976 -0.728 -30.578 1.00 76.69 312 LEU A O 1
ATOM 2418 N N . LEU A 1 313 ? 23.062 -2.644 -29.830 1.00 80.69 313 LEU A N 1
ATOM 2419 C CA . LEU A 1 313 ? 22.712 -3.173 -31.150 1.00 80.69 313 LEU A CA 1
ATOM 2420 C C . LEU A 1 313 ? 21.736 -2.245 -31.890 1.00 80.69 313 LEU A C 1
ATOM 2422 O O . LEU A 1 313 ? 21.882 -1.994 -33.083 1.00 80.69 313 LEU A O 1
ATOM 2426 N N . LEU A 1 314 ? 20.760 -1.691 -31.174 1.00 78.75 314 LEU A N 1
ATOM 2427 C CA . LEU A 1 314 ? 19.821 -0.727 -31.732 1.00 78.75 314 LEU A CA 1
ATOM 2428 C C . LEU A 1 314 ? 20.534 0.569 -32.140 1.00 78.75 314 LEU A C 1
ATOM 2430 O O . LEU A 1 314 ? 20.315 1.092 -33.232 1.00 78.75 314 LEU A O 1
ATOM 2434 N N . ALA A 1 315 ? 21.446 1.060 -31.299 1.00 76.31 315 ALA A N 1
ATOM 2435 C CA . ALA A 1 315 ? 22.256 2.239 -31.585 1.00 76.31 315 ALA A CA 1
ATOM 2436 C C . ALA A 1 315 ? 23.164 2.045 -32.810 1.00 76.31 315 ALA A C 1
ATOM 2438 O O . ALA A 1 315 ? 23.277 2.951 -33.642 1.00 76.31 315 ALA A O 1
ATOM 2439 N N . THR A 1 316 ? 23.801 0.878 -32.952 1.00 75.75 316 THR A N 1
ATOM 2440 C CA . THR A 1 316 ? 24.637 0.561 -34.118 1.00 75.75 316 THR A CA 1
ATOM 2441 C C . THR A 1 316 ? 23.798 0.431 -35.383 1.00 75.75 316 THR A C 1
ATOM 2443 O O . THR A 1 316 ? 24.174 1.007 -36.402 1.00 75.75 316 THR A O 1
ATOM 2446 N N . HIS A 1 317 ? 22.631 -0.214 -35.308 1.00 79.56 317 HIS A N 1
ATOM 2447 C CA . HIS A 1 317 ? 21.705 -0.311 -36.434 1.00 79.56 317 HIS A CA 1
ATOM 2448 C C . HIS A 1 317 ? 21.234 1.071 -36.912 1.00 79.56 317 HIS A C 1
ATOM 2450 O O . HIS A 1 317 ? 21.326 1.378 -38.101 1.00 79.56 317 HIS A O 1
ATOM 2456 N N . LEU A 1 318 ? 20.821 1.950 -35.992 1.00 75.75 318 LEU A N 1
ATOM 2457 C CA . LEU A 1 318 ? 20.450 3.332 -36.314 1.00 75.75 318 LEU A CA 1
ATOM 2458 C C . LEU A 1 318 ? 21.611 4.099 -36.956 1.00 75.75 318 LEU A C 1
ATOM 2460 O O . LEU A 1 318 ? 21.426 4.779 -37.965 1.00 75.75 318 LEU A O 1
ATOM 2464 N N . ARG A 1 319 ? 22.823 3.980 -36.399 1.00 77.38 319 ARG A N 1
ATOM 2465 C CA . ARG A 1 319 ? 24.029 4.610 -36.952 1.00 77.38 319 ARG A CA 1
ATOM 2466 C C . ARG A 1 319 ? 24.262 4.182 -38.399 1.00 77.38 319 ARG A C 1
ATOM 2468 O O . ARG A 1 319 ? 24.547 5.030 -39.244 1.00 77.38 319 ARG A O 1
ATOM 2475 N N . ASP A 1 320 ? 24.170 2.888 -38.675 1.00 77.38 320 ASP A N 1
ATOM 2476 C CA . ASP A 1 320 ? 24.451 2.333 -39.995 1.00 77.38 320 ASP A CA 1
ATOM 2477 C C . ASP A 1 320 ? 23.326 2.681 -40.989 1.00 77.38 320 ASP A C 1
ATOM 2479 O O . ASP A 1 320 ? 23.616 3.072 -42.121 1.00 77.38 320 ASP A O 1
ATOM 2483 N N . HIS A 1 321 ? 22.065 2.707 -40.538 1.00 76.94 321 HIS A N 1
ATOM 2484 C CA . HIS A 1 321 ? 20.934 3.235 -41.304 1.00 76.94 321 HIS A CA 1
ATOM 2485 C C . HIS A 1 321 ? 21.145 4.706 -41.702 1.00 76.94 321 HIS A C 1
ATOM 2487 O O . HIS A 1 321 ? 21.010 5.056 -42.877 1.00 76.94 321 HIS A O 1
ATOM 2493 N N . PHE A 1 322 ? 21.530 5.578 -40.762 1.00 75.62 322 PHE A N 1
ATOM 2494 C CA . PHE A 1 322 ? 21.804 6.989 -41.059 1.00 75.62 322 PHE A CA 1
ATOM 2495 C C . PHE A 1 322 ? 23.013 7.180 -41.978 1.00 75.62 322 PHE A C 1
ATOM 2497 O O . PHE A 1 322 ? 22.994 8.080 -42.812 1.00 75.62 322 PHE A O 1
ATOM 2504 N N . LYS A 1 323 ? 24.051 6.338 -41.873 1.00 75.81 323 LYS A N 1
ATOM 2505 C CA . LYS A 1 323 ? 25.181 6.356 -42.816 1.00 75.81 323 LYS A CA 1
ATOM 2506 C C . LYS A 1 323 ? 24.744 5.990 -44.231 1.00 75.81 323 LYS A C 1
ATOM 2508 O O . LYS A 1 323 ? 25.121 6.696 -45.161 1.00 75.81 323 LYS A O 1
ATOM 2513 N N . ALA A 1 324 ? 23.953 4.927 -44.388 1.00 76.56 324 ALA A N 1
ATOM 2514 C CA . ALA A 1 324 ? 23.474 4.461 -45.690 1.00 76.56 324 ALA A CA 1
ATOM 2515 C C . ALA A 1 324 ? 22.592 5.501 -46.403 1.00 76.56 324 ALA A C 1
ATOM 2517 O O . ALA A 1 324 ? 22.632 5.611 -47.625 1.00 76.56 324 ALA A O 1
ATOM 2518 N N . HIS A 1 325 ? 21.849 6.301 -45.635 1.00 71.25 325 HIS A N 1
ATOM 2519 C CA . HIS A 1 325 ? 20.982 7.368 -46.143 1.00 71.25 325 HIS A CA 1
ATOM 2520 C C . HIS A 1 325 ? 21.626 8.762 -46.073 1.00 71.25 325 HIS A C 1
ATOM 2522 O O . HIS A 1 325 ? 20.965 9.766 -46.338 1.00 71.25 325 HIS A O 1
ATOM 2528 N N . SER A 1 326 ? 22.915 8.848 -45.722 1.00 61.09 326 SER A N 1
ATOM 2529 C CA . SER A 1 326 ? 23.643 10.112 -45.696 1.00 61.09 326 SER A CA 1
ATOM 2530 C C . SER A 1 326 ? 23.946 10.571 -47.122 1.00 61.09 326 SER A C 1
ATOM 2532 O O . SER A 1 326 ? 24.614 9.840 -47.861 1.00 61.09 326 SER A O 1
ATOM 2534 N N . PRO A 1 327 ? 23.507 11.772 -47.541 1.00 54.81 327 PRO A N 1
ATOM 2535 C CA . PRO A 1 327 ? 23.748 12.291 -48.880 1.00 54.81 327 PRO A CA 1
ATOM 2536 C C . PRO A 1 327 ? 25.193 12.784 -48.981 1.00 54.81 327 PRO A C 1
ATOM 2538 O O . PRO A 1 327 ? 25.461 13.980 -48.995 1.00 54.81 327 PRO A O 1
ATOM 2541 N N . VAL A 1 328 ? 26.153 11.862 -49.003 1.00 51.59 328 VAL A N 1
ATOM 2542 C CA . VAL A 1 328 ? 27.566 12.199 -49.223 1.00 51.59 328 VAL A CA 1
ATOM 2543 C C . VAL A 1 328 ? 28.011 11.846 -50.643 1.00 51.59 328 VAL A C 1
ATOM 2545 O O . VAL A 1 328 ? 29.066 12.308 -51.063 1.00 51.59 328 VAL A O 1
ATOM 2548 N N . SER A 1 329 ? 27.221 11.130 -51.462 1.00 46.44 329 SER A N 1
ATOM 2549 C CA . SER A 1 329 ? 27.640 10.833 -52.851 1.00 46.44 329 SER A CA 1
ATOM 2550 C C . SER A 1 329 ? 26.527 10.496 -53.861 1.00 46.44 329 SER A C 1
ATOM 2552 O O . SER A 1 329 ? 26.740 9.654 -54.730 1.00 46.44 329 SER A O 1
ATOM 2554 N N . ARG A 1 330 ? 25.350 11.136 -53.822 1.00 42.88 330 ARG A N 1
ATOM 2555 C CA . ARG A 1 330 ? 24.459 11.143 -55.003 1.00 42.88 330 ARG A CA 1
ATOM 2556 C C . ARG A 1 330 ? 23.971 12.549 -55.309 1.00 42.88 330 ARG A C 1
ATOM 2558 O O . ARG A 1 330 ? 23.073 13.080 -54.666 1.00 42.88 330 ARG A O 1
ATOM 2565 N N . THR A 1 331 ? 24.612 13.139 -56.308 1.00 47.44 331 THR A N 1
ATOM 2566 C CA . THR A 1 331 ? 24.031 14.175 -57.151 1.00 47.44 331 THR A CA 1
ATOM 2567 C C . THR A 1 331 ? 22.655 13.730 -57.660 1.00 47.44 331 THR A C 1
ATOM 2569 O O . THR A 1 331 ? 22.416 12.548 -57.910 1.00 47.44 331 THR A O 1
ATOM 2572 N N . THR A 1 332 ? 21.789 14.725 -57.862 1.00 42.72 332 THR A N 1
ATOM 2573 C CA . THR A 1 332 ? 20.500 14.705 -58.581 1.00 42.72 332 THR A CA 1
ATOM 2574 C C . THR A 1 332 ? 19.266 14.092 -57.895 1.00 42.72 332 THR A C 1
ATOM 2576 O O . THR A 1 332 ? 19.066 12.887 -57.843 1.00 42.72 332 THR A O 1
ATOM 2579 N N . HIS A 1 333 ? 18.405 15.020 -57.450 1.00 43.53 333 HIS A N 1
ATOM 2580 C CA . HIS A 1 333 ? 16.939 15.035 -57.538 1.00 43.53 333 HIS A CA 1
ATOM 2581 C C . HIS A 1 333 ? 16.166 13.737 -57.254 1.00 43.53 333 HIS A C 1
ATOM 2583 O O . HIS A 1 333 ? 15.854 12.981 -58.161 1.00 43.53 333 HIS A O 1
ATOM 2589 N N . MET A 1 334 ? 15.688 13.592 -56.018 1.00 36.66 334 MET A N 1
ATOM 2590 C CA . MET A 1 334 ? 14.250 13.587 -55.709 1.00 36.66 334 MET A CA 1
ATOM 2591 C C . MET A 1 334 ? 14.080 13.584 -54.188 1.00 36.66 334 MET A C 1
ATOM 2593 O O . MET A 1 334 ? 14.466 12.646 -53.498 1.00 36.66 334 MET A O 1
ATOM 2597 N N . ALA A 1 335 ? 13.544 14.683 -53.662 1.00 43.75 335 ALA A N 1
ATOM 2598 C CA . ALA A 1 335 ? 13.225 14.830 -52.254 1.00 43.75 335 ALA A CA 1
ATOM 2599 C C . ALA A 1 335 ? 11.908 14.102 -51.958 1.00 43.75 335 ALA A C 1
ATOM 2601 O O . ALA A 1 335 ? 10.830 14.655 -52.151 1.00 43.75 335 ALA A O 1
ATOM 2602 N N . THR A 1 336 ? 12.000 12.873 -51.462 1.00 39.44 336 THR A N 1
ATOM 2603 C CA . THR A 1 336 ? 10.975 12.321 -50.573 1.00 39.44 336 THR A CA 1
ATOM 2604 C C . THR A 1 336 ? 11.425 12.588 -49.143 1.00 39.44 336 THR A C 1
ATOM 2606 O O . THR A 1 336 ? 12.520 12.200 -48.740 1.00 39.44 336 THR A O 1
ATOM 2609 N N . SER A 1 337 ? 10.601 13.341 -48.422 1.00 40.72 337 SER A N 1
ATOM 2610 C CA . SER A 1 337 ? 10.802 13.865 -47.071 1.00 40.72 337 SER A CA 1
ATOM 2611 C C . SER A 1 337 ? 11.432 12.860 -46.096 1.00 40.72 337 SER A C 1
ATOM 2613 O O . SER A 1 337 ? 10.765 11.928 -45.650 1.00 40.72 337 SER A O 1
ATOM 2615 N N . LEU A 1 338 ? 12.694 13.094 -45.722 1.00 39.72 338 LEU A N 1
ATOM 2616 C CA . LEU A 1 338 ? 13.303 12.525 -44.517 1.00 39.72 338 LEU A CA 1
ATOM 2617 C C . LEU A 1 338 ? 12.999 13.422 -43.294 1.00 39.72 338 LEU A C 1
ATOM 2619 O O . LEU A 1 338 ? 12.822 14.632 -43.469 1.00 39.72 338 LEU A O 1
ATOM 2623 N N . PRO A 1 339 ? 12.918 12.863 -42.069 1.00 39.84 339 PRO A N 1
ATOM 2624 C CA . PRO A 1 339 ? 12.322 13.527 -40.905 1.00 39.84 339 PRO A CA 1
ATOM 2625 C C . PRO A 1 339 ? 13.162 14.681 -40.338 1.00 39.84 339 PRO A C 1
ATOM 2627 O O . PRO A 1 339 ? 14.367 14.770 -40.556 1.00 39.84 339 PRO A O 1
ATOM 2630 N N . LYS A 1 340 ? 12.511 15.541 -39.540 1.00 45.56 340 LYS A N 1
ATOM 2631 C CA . LYS A 1 340 ? 13.028 16.799 -38.955 1.00 45.56 340 LYS A CA 1
ATOM 2632 C C . LYS A 1 340 ? 14.204 16.665 -37.969 1.00 45.56 340 LYS A C 1
ATOM 2634 O O . LYS A 1 340 ? 14.720 17.689 -37.531 1.00 45.56 340 LYS A O 1
ATOM 2639 N N . VAL A 1 341 ? 14.641 15.457 -37.611 1.00 47.78 341 VAL A N 1
ATOM 2640 C CA . VAL A 1 341 ? 15.883 15.263 -36.843 1.00 47.78 341 VAL A CA 1
ATOM 2641 C C . VAL A 1 341 ? 17.029 15.200 -37.846 1.00 47.78 341 VAL A C 1
ATOM 2643 O O . VAL A 1 341 ? 17.100 14.269 -38.647 1.00 47.78 341 VAL A O 1
ATOM 2646 N N . GLY A 1 342 ? 17.909 16.203 -37.848 1.00 52.22 342 GLY A N 1
ATOM 2647 C CA . GLY A 1 342 ? 18.964 16.306 -38.850 1.00 52.22 342 GLY A CA 1
ATOM 2648 C C . GLY A 1 342 ? 19.825 15.040 -38.883 1.00 52.22 342 GLY A C 1
ATOM 2649 O O . GLY A 1 342 ? 20.317 14.580 -37.856 1.00 52.22 342 GLY A O 1
ATOM 2650 N N . LEU A 1 343 ? 20.061 14.475 -40.068 1.00 45.84 343 LEU A N 1
ATOM 2651 C CA . LEU A 1 343 ? 20.813 13.225 -40.246 1.00 45.84 343 LEU A CA 1
ATOM 2652 C C . LEU A 1 343 ? 22.238 13.270 -39.636 1.00 45.84 343 LEU A C 1
ATOM 2654 O O . LEU A 1 343 ? 22.761 12.258 -39.166 1.00 45.84 343 LEU A O 1
ATOM 2658 N N . LYS A 1 344 ? 22.844 14.464 -39.552 1.00 51.56 344 LYS A N 1
ATOM 2659 C CA . LYS A 1 344 ? 24.101 14.711 -38.818 1.00 51.56 344 LYS A CA 1
ATOM 2660 C C . LYS A 1 344 ? 23.950 14.582 -37.295 1.00 51.56 344 LYS A C 1
ATOM 2662 O O . LYS A 1 344 ? 24.853 14.068 -36.638 1.00 51.56 344 LYS A O 1
ATOM 2667 N N . GLU A 1 345 ? 22.828 15.028 -36.738 1.00 53.91 345 GLU A N 1
ATOM 2668 C CA . GLU A 1 345 ? 22.526 14.957 -35.304 1.00 53.91 345 GLU A CA 1
ATOM 2669 C C . GLU A 1 345 ? 22.256 13.512 -34.881 1.00 53.91 345 GLU A C 1
ATOM 2671 O O . GLU A 1 345 ? 22.816 13.063 -33.883 1.00 53.91 345 GLU A O 1
ATOM 2676 N N . GLY A 1 346 ? 21.502 12.753 -35.688 1.00 47.69 346 GLY A N 1
ATOM 2677 C CA . GLY A 1 346 ? 21.263 11.322 -35.464 1.00 47.69 346 GLY A CA 1
ATOM 2678 C C . GLY A 1 346 ? 22.554 10.494 -35.449 1.00 47.69 346 GLY A C 1
ATOM 2679 O O . GLY A 1 346 ? 22.748 9.657 -34.566 1.00 47.69 346 GLY A O 1
ATOM 2680 N N . LEU A 1 347 ? 23.490 10.774 -36.365 1.00 47.78 347 LEU A N 1
ATOM 2681 C CA . LEU A 1 347 ? 24.779 10.078 -36.437 1.00 47.78 347 LEU A CA 1
ATOM 2682 C C . LEU A 1 347 ? 25.707 10.408 -35.254 1.00 47.78 347 LEU A C 1
ATOM 2684 O O . LEU A 1 347 ? 26.314 9.506 -34.674 1.00 47.78 347 LEU A O 1
ATOM 2688 N N . ALA A 1 348 ? 25.820 11.688 -34.884 1.00 60.09 348 ALA A N 1
ATOM 2689 C CA . ALA A 1 348 ? 26.613 12.114 -33.730 1.00 60.09 348 ALA A CA 1
ATOM 2690 C C . ALA A 1 348 ? 26.049 11.549 -32.417 1.00 60.09 348 ALA A C 1
ATOM 2692 O O . ALA A 1 348 ? 26.800 11.136 -31.533 1.00 60.09 348 ALA A O 1
ATOM 2693 N N . TRP A 1 349 ? 24.724 11.491 -32.314 1.00 61.84 349 TRP A N 1
ATOM 2694 C CA . TRP A 1 349 ? 24.007 10.932 -31.178 1.00 61.84 349 TRP A CA 1
ATOM 2695 C C . TRP A 1 349 ? 24.214 9.418 -31.045 1.00 61.84 349 TRP A C 1
ATOM 2697 O O . TRP A 1 349 ? 24.607 8.953 -29.976 1.00 61.84 349 TRP A O 1
ATOM 2707 N N . ALA A 1 350 ? 24.060 8.657 -32.134 1.00 52.00 350 ALA A N 1
ATOM 2708 C CA . ALA A 1 350 ? 24.269 7.210 -32.121 1.00 52.00 350 ALA A CA 1
ATOM 2709 C C . ALA A 1 350 ? 25.730 6.851 -31.804 1.00 52.00 350 ALA A C 1
ATOM 2711 O O . ALA A 1 350 ? 25.994 5.890 -31.086 1.00 52.00 350 ALA A O 1
ATOM 2712 N N . LYS A 1 351 ? 26.690 7.661 -32.273 1.00 59.78 351 LYS A N 1
ATOM 2713 C CA . LYS A 1 351 ? 28.112 7.508 -31.938 1.00 59.78 351 LYS A CA 1
ATOM 2714 C C . LYS A 1 351 ? 28.380 7.711 -30.439 1.00 59.78 351 LYS A C 1
ATOM 2716 O O . LYS A 1 351 ? 29.007 6.846 -29.840 1.00 59.78 351 LYS A O 1
ATOM 2721 N N . ARG A 1 352 ? 27.844 8.774 -29.823 1.00 65.56 352 ARG A N 1
ATOM 2722 C CA . ARG A 1 352 ? 27.967 9.005 -28.368 1.00 65.56 352 ARG A CA 1
ATOM 2723 C C . ARG A 1 352 ? 27.296 7.910 -27.546 1.00 65.56 352 ARG A C 1
ATOM 2725 O O . ARG A 1 352 ? 27.815 7.535 -26.506 1.00 65.56 352 ARG A O 1
ATOM 2732 N N . LEU A 1 353 ? 26.150 7.399 -27.996 1.00 60.25 353 LEU A N 1
ATOM 2733 C CA . LEU A 1 353 ? 25.463 6.293 -27.329 1.00 60.25 353 LEU A CA 1
ATOM 2734 C C . LEU A 1 353 ? 26.310 5.013 -27.367 1.00 60.25 353 LEU A C 1
ATOM 2736 O O . LEU A 1 353 ? 26.475 4.367 -26.340 1.00 60.25 353 LEU A O 1
ATOM 2740 N N . VAL A 1 354 ? 26.903 4.689 -28.520 1.00 59.66 354 VAL A N 1
ATOM 2741 C CA . VAL A 1 354 ? 27.836 3.560 -28.656 1.00 59.66 354 VAL A CA 1
ATOM 2742 C C . VAL A 1 354 ? 29.068 3.750 -27.770 1.00 59.66 354 VAL A C 1
ATOM 2744 O O . VAL A 1 354 ? 29.436 2.818 -27.066 1.00 59.66 354 VAL A O 1
ATOM 2747 N N . GLU A 1 355 ? 29.684 4.932 -27.762 1.00 66.44 355 GLU A N 1
ATOM 2748 C CA . GLU A 1 355 ? 30.851 5.238 -26.918 1.00 66.44 355 GLU A CA 1
ATOM 2749 C C . GLU A 1 355 ? 30.510 5.117 -25.425 1.00 66.44 355 GLU A C 1
ATOM 2751 O O . GLU A 1 355 ? 31.205 4.416 -24.692 1.00 66.44 355 GLU A O 1
ATOM 2756 N N . ASN A 1 356 ? 29.390 5.706 -25.000 1.00 57.22 356 ASN A N 1
ATOM 2757 C CA . ASN A 1 356 ? 28.932 5.665 -23.614 1.00 57.22 356 ASN A CA 1
ATOM 2758 C C . ASN A 1 356 ? 28.529 4.264 -23.158 1.00 57.22 356 ASN A C 1
ATOM 2760 O O . ASN A 1 356 ? 28.694 3.972 -21.989 1.00 57.22 356 ASN A O 1
ATOM 2764 N N . VAL A 1 357 ? 27.975 3.410 -24.024 1.00 55.53 357 VAL A N 1
ATOM 2765 C CA . VAL A 1 357 ? 27.559 2.047 -23.641 1.00 55.53 357 VAL A CA 1
ATOM 2766 C C . VAL A 1 357 ? 28.728 1.060 -23.724 1.00 55.53 357 VAL A C 1
ATOM 2768 O O . VAL A 1 357 ? 28.838 0.168 -22.888 1.00 55.53 357 VAL A O 1
ATOM 2771 N N . SER A 1 358 ? 29.643 1.230 -24.684 1.00 51.00 358 SER A N 1
ATOM 2772 C CA . SER A 1 358 ? 30.797 0.330 -24.853 1.00 51.00 358 SER A CA 1
ATOM 2773 C C . SER A 1 358 ? 31.785 0.413 -23.688 1.00 51.00 358 SER A C 1
ATOM 2775 O O . SER A 1 358 ? 32.399 -0.594 -23.356 1.00 51.00 358 SER A O 1
ATOM 2777 N N . GLN A 1 359 ? 31.894 1.574 -23.030 1.00 56.38 359 GLN A N 1
ATOM 2778 C CA . GLN A 1 359 ? 32.700 1.749 -21.813 1.00 56.38 359 GLN A CA 1
ATOM 2779 C C . GLN A 1 359 ? 32.221 0.914 -20.610 1.00 56.38 359 GLN A C 1
ATOM 2781 O O . GLN A 1 359 ? 32.953 0.822 -19.636 1.00 56.38 359 GLN A O 1
ATOM 2786 N N . TRP A 1 360 ? 31.014 0.336 -20.659 1.00 44.00 360 TRP A N 1
ATOM 2787 C CA . TRP A 1 360 ? 30.413 -0.420 -19.547 1.00 44.00 360 TRP A CA 1
ATOM 2788 C C . TRP A 1 360 ? 30.334 -1.930 -19.784 1.00 44.00 360 TRP A C 1
ATOM 2790 O O . TRP A 1 360 ? 30.066 -2.687 -18.852 1.00 44.00 360 TRP A O 1
ATOM 2800 N N . ILE A 1 361 ? 30.478 -2.372 -21.036 1.00 47.59 361 ILE A N 1
ATOM 2801 C CA . ILE A 1 361 ? 30.413 -3.793 -21.415 1.00 47.59 361 ILE A CA 1
ATOM 2802 C C . ILE A 1 361 ? 31.804 -4.444 -21.362 1.00 47.59 361 ILE A C 1
ATOM 2804 O O . ILE A 1 361 ? 31.896 -5.649 -21.115 1.00 47.59 361 ILE A O 1
ATOM 2808 N N . LEU A 1 362 ? 32.851 -3.651 -21.601 1.00 41.44 362 LEU A N 1
ATOM 2809 C CA . LEU A 1 362 ? 34.263 -4.010 -21.446 1.00 41.44 362 LEU A CA 1
ATOM 2810 C C . LEU A 1 362 ? 34.706 -3.757 -20.006 1.00 41.44 362 LEU A C 1
ATOM 2812 O O . LEU A 1 362 ? 35.472 -4.602 -19.493 1.00 41.44 362 LEU A O 1
#

Secondary structure (DSSP, 8-state):
---------HHHHHHHHHHHHHHHHHHHTT---HHHHHHHHHHHHHHHHTT-HHHHHHHHTTGGGS-HHHHHHHHHHHHHHS-HHHHHHHHHHHHHT--SHHHHHHHHHHHGGG--SHHHHHHHHHHHHHSS-TTS-GGGSSPPGGGHHHHHHHHHHH-THHIIIIIGGGS-STTHHHHHHHHHHHHHHHHHH--SS-HHHHHHHHHHHHHHHGGGSS----TT-SS--HHHHHHHHHHHHHHTT-GGGGHHHHHHHH------HHHHHHHIIIIIHHHHHHHHHHHHHHHHHHGGGGGGGHHHHHHHHHHHHHHHHHHHHHHHT--SS--S-------SS-HHHHHHHHHHHHHHHHHHH-

Sequence (362 aa):
MHELSASSTPGSDAVFRTALNELERASTEHFLDLEASSATLALLNHSASWQQSNLWNQAIVHSAGFSVDRLKASLAQAASVFKLAEIRSGVDAVTEKCFDYSRLVHVSAAIAPDAADPAYQLWILDLLQKGMPESIPVARRMPSTSDTPAIITLVQAFRSGILTSCIFPRAPTSGMYKFLIGLAHALNNRRQLSPTPDLPSIKDAIWACIAAAIPLWETDFSAHTDYDPRPDRICQIVYICFLSGDLSRCAGLFASLSSTDTVNVEQIVQHVKVIHLPLIKALNFLFTEHILDMAPHWPILEPFRSFLARTLLLATHLRDHFKAHSPVSRTTHMATSLPKVGLKEGLAWAKRLVENVSQWIL

pLDDT: mean 79.92, std 15.34, range [30.86, 97.25]